Protein AF-A0A329L3N4-F1 (afdb_monomer)

Radius of gyration: 34.17 Å; Cα contacts (8 Å, |Δi|>4): 159; chains: 1; bounding box: 68×106×73 Å

Solvent-accessible surface area (backbone atoms only — not comparable to full-atom values): 20505 Å² total; per-residue (Å²): 127,77,74,63,58,59,57,55,52,51,53,56,54,55,57,63,73,68,65,72,73,83,72,71,78,81,78,80,84,84,84,81,81,92,74,85,83,72,96,76,56,69,70,65,49,55,57,51,53,52,50,52,37,50,51,50,20,70,74,70,73,46,59,53,73,55,57,48,50,47,42,72,73,69,45,50,73,70,55,44,51,53,51,49,68,74,47,72,59,79,64,44,57,64,54,49,53,53,50,52,51,63,70,54,70,47,89,80,39,47,69,56,53,52,51,42,46,74,74,65,50,56,70,66,60,53,48,53,37,44,56,52,34,50,52,51,50,51,47,30,46,51,63,39,54,61,58,77,74,64,72,77,73,79,79,77,88,70,92,66,94,73,64,73,59,59,65,48,54,54,48,56,54,51,51,50,41,36,56,46,41,74,69,58,47,56,50,59,49,29,53,50,16,72,76,36,15,82,79,53,74,30,53,68,49,24,44,32,49,46,45,41,25,55,76,69,73,45,67,64,68,44,46,80,76,38,51,68,62,40,51,52,51,51,53,51,54,48,67,75,40,85,81,70,76,80,64,35,66,67,55,49,50,51,51,51,51,50,51,53,54,50,53,56,48,52,54,52,54,59,55,59,73,71,72,79,77,96,77,72,94,74,87,75,79,85,80,86,86,89,82,91,80,94,77,81,88,73,84,91,76,82,77,79,86,73,72,85,76,74,84,75,62,65,70,61,54,52,50,52,51,54,59,72,68,38,79,87,72,79,118

Mean predicted aligned error: 20.1 Å

Sequence (331 aa):
MKKRHTRIIGIVLAVSLLAPSSVYFGALAARQPDGAENPGSAIASASSDQEILADISNMTGVPTQEITKLRAEGLNWNQVLVRLQADPYASMEEDRTSRIEALMGEKDGEAVINELIQAGFSREQILQAKLLAERVQVQLASIADSQTSWSPAPPAAVMNSGGAGELLEDKEETEAYSKLAEAFQTSGAIAFMIRLQDEFGGLEQALNEYLLALQLGLNPEDRAAEPGAYEEAKKKRLSENPLFRAITIQSLEEKALEQLQESNRQERENNVSTGQAGGTAGSVLSPAAQEDGPLPAAPASMAPDVRDVKPVNPAEQIMKEIENLNPNKQK

Secondary structure (DSSP, 8-state):
-THHHHHHHHHHHHHHHTSSTTSSSSSSSS--------TTSHHHHHHHHHHHHHHHHHHH---HHHHHHHHHTT--HHHHHHHHHH-TTTTHHHHHHHHHHHHH-SSSSHHHHHHHHHTT--HHHHHHHHHHHHHHHHHHHHHHHHHHH--PPP------TTTTTHHHHHHHHHHHHHHHHHH--HHHHHHHHHHHHHHHTSHHHHHHHHHHHHHTT--TTHHHH-HHHHHHHHHHHHHH-TT-----HHHHHHHHHHHHHHHHHHHHHHHHTTSS-------------------PPPP----------PPPPHHHHHHHHHHHT-TTS--

pLDDT: mean 74.71, std 20.24, range [35.84, 98.12]

Nearest PDB structures (foldseek):
  2jsw-assembly1_A  TM=2.764E-01  e=1.614E+00  Mus musculus

Structure (mmCIF, N/CA/C/O backbone):
data_AF-A0A329L3N4-F1
#
_entry.id   AF-A0A329L3N4-F1
#
loop_
_atom_site.group_PDB
_atom_site.id
_atom_site.type_symbol
_atom_site.label_atom_id
_atom_site.label_alt_id
_atom_site.label_comp_id
_atom_site.label_asym_id
_atom_site.label_entity_id
_atom_site.label_seq_id
_atom_site.pdbx_PDB_ins_code
_atom_site.Cartn_x
_atom_site.Cartn_y
_atom_site.Cartn_z
_atom_site.occupancy
_atom_site.B_iso_or_equiv
_atom_site.auth_seq_id
_atom_site.auth_comp_id
_atom_site.auth_asym_id
_atom_site.auth_atom_id
_atom_site.pdbx_PDB_model_num
ATOM 1 N N . MET A 1 1 ? 17.562 -57.891 -0.900 1.00 52.75 1 MET A N 1
ATOM 2 C CA . MET A 1 1 ? 18.764 -57.088 -1.241 1.00 52.75 1 MET A CA 1
ATOM 3 C C . MET A 1 1 ? 18.991 -56.827 -2.745 1.00 52.75 1 MET A C 1
ATOM 5 O O . MET A 1 1 ? 19.817 -55.989 -3.068 1.00 52.75 1 MET A O 1
ATOM 9 N N . LYS A 1 2 ? 18.231 -57.421 -3.686 1.00 52.16 2 LYS A N 1
ATOM 10 C CA . LYS A 1 2 ? 18.478 -57.279 -5.142 1.00 52.16 2 LYS A CA 1
ATOM 11 C C . LYS A 1 2 ? 18.086 -55.933 -5.796 1.00 52.16 2 LYS A C 1
ATOM 13 O O . LYS A 1 2 ? 18.524 -55.670 -6.904 1.00 52.16 2 LYS A O 1
ATOM 18 N N . LYS A 1 3 ? 17.304 -55.065 -5.135 1.00 53.34 3 LYS A N 1
ATOM 19 C CA . LYS A 1 3 ? 16.802 -53.801 -5.731 1.00 53.34 3 LYS A CA 1
ATOM 20 C C . LYS A 1 3 ? 17.790 -52.623 -5.701 1.00 53.34 3 LYS A C 1
ATOM 22 O O . LYS A 1 3 ? 17.590 -51.658 -6.427 1.00 53.34 3 LYS A O 1
ATOM 27 N N . ARG A 1 4 ? 18.839 -52.667 -4.865 1.00 61.72 4 ARG A N 1
ATOM 28 C CA . ARG A 1 4 ? 19.800 -51.549 -4.756 1.00 61.72 4 ARG A CA 1
ATOM 29 C C . ARG A 1 4 ? 20.879 -51.587 -5.842 1.00 61.72 4 ARG A C 1
ATOM 31 O O . ARG A 1 4 ? 21.300 -50.535 -6.302 1.00 61.72 4 ARG A O 1
ATOM 38 N N . HIS A 1 5 ? 21.251 -52.774 -6.319 1.00 63.91 5 HIS A N 1
ATOM 39 C CA . HIS A 1 5 ? 22.279 -52.914 -7.355 1.00 63.91 5 HIS A CA 1
ATOM 40 C C . HIS A 1 5 ? 21.777 -52.539 -8.754 1.00 63.91 5 HIS A C 1
ATOM 42 O O . HIS A 1 5 ? 22.538 -51.983 -9.537 1.00 63.91 5 HIS A O 1
ATOM 48 N N . THR A 1 6 ? 20.487 -52.728 -9.047 1.00 68.19 6 THR A N 1
ATOM 49 C CA . THR A 1 6 ? 19.896 -52.330 -10.335 1.00 68.19 6 THR A CA 1
ATOM 50 C C . THR A 1 6 ? 19.881 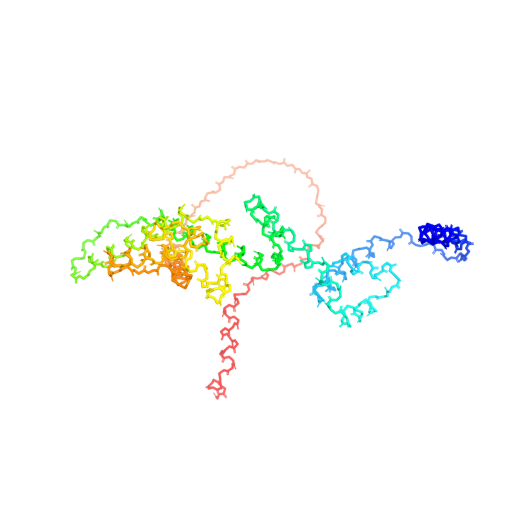-50.816 -10.549 1.00 68.19 6 THR A C 1
ATOM 52 O O . THR A 1 6 ? 20.066 -50.371 -11.677 1.00 68.19 6 THR A O 1
ATOM 55 N N . ARG A 1 7 ? 19.735 -50.009 -9.487 1.00 66.25 7 ARG A N 1
ATOM 56 C CA . ARG A 1 7 ? 19.808 -48.539 -9.601 1.00 66.25 7 ARG A CA 1
ATOM 57 C C . ARG A 1 7 ? 21.223 -48.033 -9.871 1.00 66.25 7 ARG A C 1
ATOM 59 O O . ARG A 1 7 ? 21.391 -47.133 -10.680 1.00 66.25 7 ARG A O 1
ATOM 66 N N . ILE A 1 8 ? 22.232 -48.628 -9.234 1.00 74.19 8 ILE A N 1
ATOM 67 C CA . ILE A 1 8 ? 23.629 -48.203 -9.412 1.00 74.19 8 ILE A CA 1
ATOM 68 C C . ILE A 1 8 ? 24.126 -48.576 -10.815 1.00 74.19 8 ILE A C 1
ATOM 70 O O . ILE A 1 8 ? 24.760 -47.758 -11.472 1.00 74.19 8 ILE A O 1
ATOM 74 N N . ILE A 1 9 ? 23.761 -49.762 -11.315 1.00 72.62 9 ILE A N 1
ATOM 75 C CA . ILE A 1 9 ? 24.114 -50.185 -12.679 1.00 72.62 9 ILE A CA 1
ATOM 76 C C . ILE A 1 9 ? 23.465 -49.264 -13.724 1.00 72.62 9 ILE A C 1
ATOM 78 O O . ILE A 1 9 ? 24.130 -48.892 -14.683 1.00 72.62 9 ILE A O 1
ATOM 82 N N . GLY A 1 10 ? 22.216 -48.829 -13.516 1.00 71.69 10 GLY A N 1
ATOM 83 C CA . GLY A 1 10 ? 21.539 -47.900 -14.431 1.00 71.69 10 GLY A CA 1
ATOM 84 C C . GLY A 1 10 ? 22.225 -46.534 -14.547 1.00 71.69 10 GLY A C 1
ATOM 85 O O . GLY A 1 10 ? 22.343 -46.005 -15.648 1.00 71.69 10 GLY A O 1
ATOM 86 N N . ILE A 1 11 ? 22.736 -45.991 -13.437 1.00 72.62 11 ILE A N 1
ATOM 87 C CA . ILE A 1 11 ? 23.426 -44.689 -13.431 1.00 72.62 11 ILE A CA 1
ATOM 88 C C . ILE A 1 11 ? 24.791 -44.789 -14.126 1.00 72.62 11 ILE A C 1
ATOM 90 O O . ILE A 1 11 ? 25.135 -43.921 -14.923 1.00 72.62 11 ILE A O 1
ATOM 94 N N . VAL A 1 12 ? 25.544 -45.871 -13.899 1.00 76.31 12 VAL A N 1
ATOM 95 C CA . VAL A 1 12 ? 26.843 -46.082 -14.567 1.00 76.31 12 VAL A CA 1
ATOM 96 C C . VAL A 1 12 ? 26.672 -46.253 -16.083 1.00 76.31 12 VAL A C 1
ATOM 98 O O . VAL A 1 12 ? 27.472 -45.724 -16.852 1.00 76.31 12 VAL A O 1
ATOM 101 N N . LEU A 1 13 ? 25.598 -46.918 -16.521 1.00 69.44 13 LEU A N 1
ATOM 102 C CA . LEU A 1 13 ? 25.296 -47.115 -17.943 1.00 69.44 13 LEU A CA 1
ATOM 103 C C . LEU A 1 13 ? 24.832 -45.817 -18.627 1.00 69.44 13 LEU A C 1
ATOM 105 O O . LEU A 1 13 ? 25.197 -45.564 -19.772 1.00 69.44 13 LEU A O 1
ATOM 109 N N . ALA A 1 14 ? 24.088 -44.961 -17.917 1.00 65.38 14 ALA A N 1
ATOM 110 C CA . ALA A 1 14 ? 23.688 -43.647 -18.422 1.00 65.38 14 ALA A CA 1
ATOM 111 C C . ALA A 1 14 ? 24.892 -42.701 -18.598 1.00 65.38 14 ALA A C 1
ATOM 113 O O . ALA A 1 14 ? 24.971 -41.987 -19.595 1.00 65.38 14 ALA A O 1
ATOM 114 N N . VAL A 1 15 ? 25.866 -42.742 -17.682 1.00 65.56 15 VAL A N 1
ATOM 115 C CA . VAL A 1 15 ? 27.080 -41.910 -17.766 1.00 65.56 15 VAL A CA 1
ATOM 116 C C . VAL A 1 15 ? 28.042 -42.405 -18.856 1.00 65.56 15 VAL A C 1
ATOM 118 O O . VAL A 1 15 ? 28.667 -41.583 -19.524 1.00 65.56 15 VAL A O 1
ATOM 121 N N . SER A 1 16 ? 28.129 -43.716 -19.125 1.00 62.41 16 SER A N 1
ATOM 122 C CA . SER A 1 16 ? 28.999 -44.221 -20.203 1.00 62.41 16 SER A CA 1
ATOM 123 C C . SER A 1 16 ? 28.459 -43.947 -21.613 1.00 62.41 16 SER A C 1
ATOM 125 O O . SER A 1 16 ? 29.241 -43.879 -22.558 1.00 62.41 16 SER A O 1
ATOM 127 N N . LEU A 1 17 ? 27.141 -43.783 -21.772 1.00 57.41 17 LEU A N 1
ATOM 128 C CA . LEU A 1 17 ? 26.509 -43.463 -23.063 1.00 57.41 17 LEU A CA 1
ATOM 129 C C . LEU A 1 17 ? 26.651 -41.986 -23.467 1.00 57.41 17 LEU A C 1
ATOM 131 O O . LEU A 1 17 ? 26.529 -41.673 -24.648 1.00 57.41 17 LEU A O 1
ATOM 135 N N . LEU A 1 18 ? 26.966 -41.095 -22.523 1.00 48.59 18 LEU A N 1
ATOM 136 C CA . LEU A 1 18 ? 27.195 -39.664 -22.771 1.00 48.59 18 LEU A CA 1
ATOM 137 C C . LEU A 1 18 ? 28.661 -39.314 -23.090 1.00 48.59 18 LEU A C 1
ATOM 139 O O . LEU A 1 18 ? 28.957 -38.170 -23.422 1.00 48.59 18 LEU A O 1
ATOM 143 N N . ALA A 1 19 ? 29.585 -40.275 -23.009 1.00 50.25 19 ALA A N 1
ATOM 144 C CA . ALA A 1 19 ? 31.023 -40.008 -23.066 1.00 50.25 19 ALA A CA 1
ATOM 145 C C . ALA A 1 19 ? 31.712 -39.966 -24.459 1.00 50.25 19 ALA A C 1
ATOM 147 O O . ALA A 1 19 ? 32.844 -39.488 -24.487 1.00 50.25 19 ALA A O 1
ATOM 148 N N . PRO A 1 20 ? 31.141 -40.397 -25.613 1.00 50.09 20 PRO A N 1
ATOM 149 C CA . PRO A 1 20 ? 31.881 -40.325 -26.882 1.00 50.09 20 PRO A CA 1
ATOM 150 C C . PRO A 1 20 ? 31.462 -39.215 -27.870 1.00 50.09 20 PRO A C 1
ATOM 152 O O . PRO A 1 20 ? 32.020 -39.162 -28.965 1.00 50.09 20 PRO A O 1
ATOM 155 N N . SER A 1 21 ? 30.538 -38.303 -27.546 1.00 48.72 21 SER A N 1
ATOM 156 C CA . SER A 1 21 ? 30.087 -37.266 -28.503 1.00 48.72 21 SER A CA 1
ATOM 157 C C . SER A 1 21 ? 30.971 -36.010 -28.584 1.00 48.72 21 SER A C 1
ATOM 159 O O . SER A 1 21 ? 30.818 -35.222 -29.514 1.00 48.72 21 SER A O 1
ATOM 161 N N . SER A 1 22 ? 31.945 -35.826 -27.690 1.00 50.72 22 SER A N 1
ATOM 162 C CA . SER A 1 22 ? 32.799 -34.625 -27.648 1.00 50.72 22 SER A CA 1
ATOM 163 C C . SER A 1 22 ? 34.061 -34.681 -28.525 1.00 50.72 22 SER A C 1
ATOM 165 O O . SER A 1 22 ? 34.797 -33.700 -28.584 1.00 50.72 22 SER A O 1
ATOM 167 N N . VAL A 1 23 ? 34.312 -35.776 -29.257 1.00 46.81 23 VAL A N 1
ATOM 168 C CA . VAL A 1 23 ? 35.525 -35.924 -30.100 1.00 46.81 23 VAL A CA 1
ATOM 169 C C . VAL A 1 23 ? 35.252 -35.742 -31.605 1.00 46.81 23 VAL A C 1
ATOM 171 O O . VAL A 1 23 ? 36.188 -35.584 -32.383 1.00 46.81 23 VAL A O 1
ATOM 174 N N . TYR A 1 24 ? 33.990 -35.660 -32.048 1.00 44.19 24 TYR A N 1
ATOM 175 C CA . TYR A 1 24 ? 33.662 -35.580 -33.485 1.00 44.19 24 TYR A CA 1
ATOM 176 C C . TYR A 1 24 ? 33.395 -34.173 -34.050 1.00 44.19 24 TYR A C 1
ATOM 178 O O . TYR A 1 24 ? 33.272 -34.035 -35.264 1.00 44.19 24 TYR A O 1
ATOM 186 N N . PHE A 1 25 ? 33.389 -33.117 -33.229 1.00 42.97 25 PHE A N 1
ATOM 187 C CA . PHE A 1 25 ? 33.216 -31.734 -33.718 1.00 42.97 25 PHE A CA 1
ATOM 188 C C . PHE A 1 25 ? 34.530 -30.987 -34.026 1.00 42.97 25 PHE A C 1
ATOM 190 O O . PHE A 1 25 ? 34.496 -29.870 -34.531 1.00 42.97 25 PHE A O 1
ATOM 197 N N . GLY A 1 26 ? 35.695 -31.600 -33.785 1.00 41.25 26 GLY A N 1
ATOM 198 C CA . GLY A 1 26 ? 37.005 -30.958 -33.972 1.00 41.25 26 GLY A CA 1
ATOM 199 C C . GLY A 1 26 ? 37.667 -31.136 -35.346 1.00 41.25 26 GLY A C 1
ATOM 200 O O . GLY A 1 26 ? 38.744 -30.590 -35.558 1.00 41.25 26 GLY A O 1
ATOM 201 N N . ALA A 1 27 ? 37.080 -31.896 -36.279 1.00 38.47 27 ALA A N 1
ATOM 202 C CA . ALA A 1 27 ? 37.775 -32.311 -37.510 1.00 38.47 27 ALA A CA 1
ATOM 203 C C . ALA A 1 27 ? 37.036 -31.999 -38.827 1.00 38.47 27 ALA A C 1
ATOM 205 O O . ALA A 1 27 ? 37.403 -32.536 -39.870 1.00 38.47 27 ALA A O 1
ATOM 206 N N . LEU A 1 28 ? 36.029 -31.116 -38.811 1.00 39.12 28 LEU A N 1
ATOM 207 C CA . LEU A 1 28 ? 35.310 -30.694 -40.024 1.00 39.12 28 LEU A CA 1
ATOM 208 C C . LEU A 1 28 ? 35.316 -29.171 -40.260 1.00 39.12 28 LEU A C 1
ATOM 210 O O . LEU A 1 28 ? 34.454 -28.651 -40.957 1.00 39.12 28 LEU A O 1
ATOM 214 N N . ALA A 1 29 ? 36.300 -28.457 -39.703 1.00 42.16 29 ALA A N 1
ATOM 215 C CA . ALA A 1 29 ? 36.526 -27.026 -39.952 1.00 42.16 29 ALA A CA 1
ATOM 216 C C . ALA A 1 29 ? 37.709 -26.747 -40.907 1.00 42.16 29 ALA A C 1
ATOM 218 O O . ALA A 1 29 ? 38.138 -25.608 -41.048 1.00 42.16 29 ALA A O 1
ATOM 219 N N . ALA A 1 30 ? 38.250 -27.770 -41.579 1.00 47.56 30 ALA A N 1
ATOM 220 C CA . ALA A 1 30 ? 39.422 -27.637 -42.448 1.00 47.56 30 ALA A CA 1
ATOM 221 C C . ALA A 1 30 ? 39.164 -28.193 -43.856 1.00 47.56 30 ALA A C 1
ATOM 223 O O . ALA A 1 30 ? 39.761 -29.193 -44.250 1.00 47.56 30 ALA A O 1
ATOM 224 N N . ARG A 1 31 ? 38.256 -27.556 -44.609 1.00 45.22 31 ARG A N 1
ATOM 225 C CA . ARG A 1 31 ? 38.307 -27.459 -46.084 1.00 45.22 31 ARG A CA 1
ATOM 226 C C . ARG A 1 31 ? 37.109 -26.672 -46.619 1.00 45.22 31 ARG A C 1
ATOM 228 O O . ARG A 1 31 ? 36.059 -27.240 -46.897 1.00 45.22 31 ARG A O 1
ATOM 235 N N . GLN A 1 32 ? 37.315 -25.385 -46.865 1.00 41.94 32 GLN A N 1
ATOM 236 C CA . GLN A 1 32 ? 36.693 -24.718 -48.006 1.00 41.94 32 GLN A CA 1
ATOM 237 C C . GLN A 1 32 ? 37.743 -23.847 -48.711 1.00 41.94 32 GLN A C 1
ATOM 239 O O . GLN A 1 32 ? 38.644 -23.344 -48.039 1.00 41.94 32 GLN A O 1
ATOM 244 N N . PRO A 1 33 ? 37.693 -23.766 -50.052 1.00 48.47 33 PRO A N 1
ATOM 245 C CA . PRO A 1 33 ? 38.749 -23.192 -50.871 1.00 48.47 33 PRO A CA 1
ATOM 246 C C . PRO A 1 33 ? 38.583 -21.677 -51.034 1.00 48.47 33 PRO A C 1
ATOM 248 O O . PRO A 1 33 ? 37.470 -21.182 -51.185 1.00 48.47 33 PRO A O 1
ATOM 251 N N . ASP A 1 34 ? 39.725 -20.994 -51.020 1.00 44.72 34 ASP A N 1
ATOM 252 C CA . A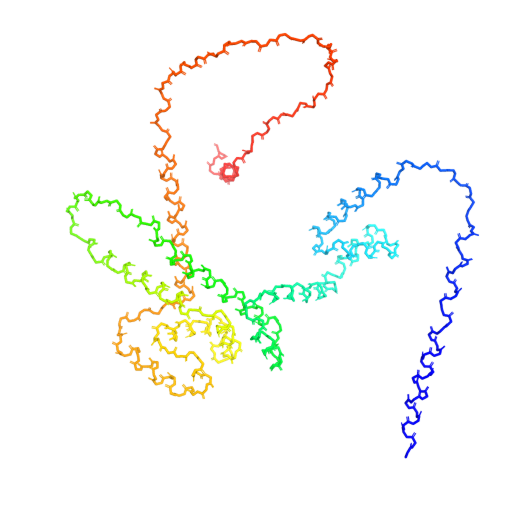SP A 1 34 ? 40.050 -19.691 -51.607 1.00 44.72 34 ASP A CA 1
ATOM 253 C C . ASP A 1 34 ? 38.882 -18.871 -52.185 1.00 44.72 34 ASP A C 1
ATOM 255 O O . ASP A 1 34 ? 38.518 -18.976 -53.357 1.00 44.72 34 ASP A O 1
ATOM 259 N N . GLY A 1 35 ? 38.369 -17.964 -51.355 1.00 38.78 35 GLY A N 1
ATOM 260 C CA . GLY A 1 35 ? 37.650 -16.764 -51.767 1.00 38.78 35 GLY A CA 1
ATOM 261 C C . GLY A 1 35 ? 38.258 -15.581 -51.023 1.00 38.78 35 GLY A C 1
ATOM 262 O O . GLY A 1 35 ? 38.076 -15.457 -49.818 1.00 38.78 35 GLY A O 1
ATOM 263 N N . ALA A 1 36 ? 39.048 -14.784 -51.739 1.00 38.53 36 ALA A N 1
ATOM 264 C CA . ALA A 1 36 ? 39.881 -13.713 -51.209 1.00 38.53 36 ALA A CA 1
ATOM 265 C C . ALA A 1 36 ? 39.127 -12.708 -50.319 1.00 38.53 36 ALA A C 1
ATOM 267 O O . ALA A 1 36 ? 37.984 -12.330 -50.568 1.00 38.53 36 ALA A O 1
ATOM 268 N N . GLU A 1 37 ? 39.848 -12.288 -49.286 1.00 40.62 37 GLU A N 1
ATOM 269 C CA . GLU A 1 37 ? 39.462 -11.403 -48.199 1.00 40.62 37 GLU A CA 1
ATOM 270 C C . GLU A 1 37 ? 38.978 -10.023 -48.661 1.00 40.62 37 GLU A C 1
ATOM 272 O O . GLU A 1 37 ? 39.521 -9.418 -49.586 1.00 40.62 37 GLU A O 1
ATOM 277 N N . ASN A 1 38 ? 38.044 -9.460 -47.893 1.00 40.47 38 ASN A N 1
ATOM 278 C CA . ASN A 1 38 ? 38.018 -8.021 -47.668 1.00 40.47 38 ASN A CA 1
ATOM 279 C C . ASN A 1 38 ? 37.857 -7.779 -46.150 1.00 40.47 38 ASN A C 1
ATOM 281 O O . ASN A 1 38 ? 36.739 -7.856 -45.632 1.00 40.47 38 ASN A O 1
ATOM 285 N N . PRO A 1 39 ? 38.943 -7.522 -45.392 1.00 42.75 39 PRO A N 1
ATOM 286 C CA . PRO A 1 39 ? 38.920 -7.434 -43.928 1.00 42.75 39 PRO A CA 1
ATOM 287 C C . PRO A 1 39 ? 38.412 -6.071 -43.406 1.00 42.75 39 PRO A C 1
ATOM 289 O O . PRO A 1 39 ? 38.793 -5.626 -42.329 1.00 42.75 39 PRO A O 1
ATOM 292 N N . GLY A 1 40 ? 37.535 -5.399 -44.163 1.00 37.03 40 GLY A N 1
ATOM 293 C CA . GLY A 1 40 ? 36.927 -4.109 -43.806 1.00 37.03 40 GLY A CA 1
ATOM 294 C C . GLY A 1 40 ? 35.462 -4.184 -43.354 1.00 37.03 40 GLY A C 1
ATOM 295 O O . GLY A 1 40 ? 34.909 -3.172 -42.941 1.00 37.03 40 GLY A O 1
ATOM 296 N N . SER A 1 41 ? 34.815 -5.357 -43.419 1.00 41.38 41 SER A N 1
ATOM 297 C CA . SER A 1 41 ? 33.353 -5.485 -43.249 1.00 41.38 41 SER A CA 1
ATOM 298 C C . SER A 1 41 ? 32.891 -6.107 -41.920 1.00 41.38 41 SER A C 1
ATOM 300 O O . SER A 1 41 ? 31.695 -6.316 -41.722 1.00 41.38 41 SER A O 1
ATOM 302 N N . ALA A 1 42 ? 33.797 -6.412 -40.988 1.00 43.69 42 ALA A N 1
ATOM 303 C CA . ALA A 1 42 ? 33.410 -6.990 -39.694 1.00 43.69 42 ALA A CA 1
ATOM 304 C C . ALA A 1 42 ? 32.871 -5.939 -38.704 1.00 43.69 42 ALA A C 1
ATOM 306 O O . ALA A 1 42 ? 32.036 -6.254 -37.863 1.00 43.69 42 ALA A O 1
ATOM 307 N N . ILE A 1 43 ? 33.296 -4.677 -38.829 1.00 43.47 43 ILE A N 1
ATOM 308 C CA . ILE A 1 43 ? 32.932 -3.610 -37.881 1.00 43.47 43 ILE A CA 1
ATOM 309 C C . ILE A 1 43 ? 31.586 -2.956 -38.255 1.00 43.47 43 ILE A C 1
ATOM 311 O O . ILE A 1 43 ? 30.827 -2.583 -37.370 1.00 43.47 43 ILE A O 1
ATOM 315 N N . ALA A 1 44 ? 31.236 -2.901 -39.547 1.00 43.09 44 ALA A N 1
ATOM 316 C CA . ALA A 1 44 ? 29.954 -2.353 -40.017 1.00 43.09 44 ALA A CA 1
ATOM 317 C C . ALA A 1 44 ? 28.763 -3.323 -39.853 1.00 43.09 44 ALA A C 1
ATOM 319 O O . ALA A 1 44 ? 27.617 -2.894 -39.763 1.00 43.09 44 ALA A O 1
ATOM 320 N N . SER A 1 45 ? 29.027 -4.633 -39.796 1.00 52.91 45 SER A N 1
ATOM 321 C CA . SER A 1 45 ? 27.978 -5.652 -39.627 1.00 52.91 45 SER A CA 1
ATOM 322 C C . SER A 1 45 ? 27.550 -5.793 -38.161 1.00 52.91 45 SER A C 1
ATOM 324 O O . SER A 1 45 ? 26.381 -6.026 -37.882 1.00 52.91 45 SER A O 1
ATOM 326 N N . ALA A 1 46 ? 28.476 -5.585 -37.217 1.00 57.41 46 ALA A N 1
ATOM 327 C CA . ALA A 1 46 ? 28.194 -5.677 -35.784 1.00 57.41 46 ALA A CA 1
ATOM 328 C C . ALA A 1 46 ? 27.245 -4.571 -35.290 1.00 57.41 46 ALA A C 1
ATOM 330 O O . ALA A 1 46 ? 26.383 -4.841 -34.457 1.00 57.41 46 ALA A O 1
ATOM 331 N N . SER A 1 47 ? 27.358 -3.346 -35.826 1.00 60.75 47 SER A N 1
ATOM 332 C CA . SER A 1 47 ? 26.425 -2.260 -35.493 1.00 60.75 47 SER A CA 1
ATOM 333 C C . SER A 1 47 ? 25.027 -2.517 -36.057 1.00 60.75 47 SER A C 1
ATOM 335 O O . SER A 1 47 ? 24.042 -2.266 -35.373 1.00 60.75 47 SER A O 1
ATOM 337 N N . SER A 1 48 ? 24.944 -3.067 -37.274 1.00 76.75 48 SER A N 1
ATOM 338 C CA . SER A 1 48 ? 23.669 -3.401 -37.916 1.00 76.75 48 SER A CA 1
ATOM 339 C C . SER A 1 48 ? 22.955 -4.550 -37.207 1.00 76.75 48 SER A C 1
ATOM 341 O O . SER A 1 48 ? 21.749 -4.471 -36.995 1.00 76.75 48 SER A O 1
ATOM 343 N N . ASP A 1 49 ? 23.680 -5.588 -36.784 1.00 82.12 49 ASP A N 1
ATOM 344 C CA . ASP A 1 49 ? 23.081 -6.698 -36.038 1.00 82.12 49 ASP A CA 1
ATOM 345 C C . ASP A 1 49 ? 22.565 -6.240 -34.665 1.00 82.12 49 ASP A C 1
ATOM 347 O O . ASP A 1 49 ? 21.524 -6.710 -34.215 1.00 82.12 49 ASP A O 1
ATOM 351 N N . GLN A 1 50 ? 23.239 -5.291 -34.011 1.00 86.19 50 GLN A N 1
ATOM 352 C CA . GLN A 1 50 ? 22.793 -4.745 -32.729 1.00 86.19 50 GLN A CA 1
ATOM 353 C C . GLN A 1 50 ? 21.521 -3.890 -32.858 1.00 86.19 50 GLN A C 1
ATOM 355 O O . GLN A 1 50 ? 20.650 -3.961 -31.991 1.00 86.19 50 GLN A O 1
ATOM 360 N N . GLU A 1 51 ? 21.390 -3.134 -33.948 1.00 87.94 51 GLU A N 1
ATOM 361 C CA . GLU A 1 51 ? 20.177 -2.378 -34.281 1.00 87.94 51 GLU A CA 1
ATOM 362 C C . GLU A 1 51 ? 19.007 -3.322 -34.602 1.00 87.94 51 GLU A C 1
ATOM 364 O O . GLU A 1 51 ? 17.936 -3.197 -34.015 1.00 87.94 51 GLU A O 1
ATOM 369 N N . ILE A 1 52 ? 19.244 -4.364 -35.409 1.00 86.69 52 ILE A N 1
ATOM 370 C CA . ILE A 1 52 ? 18.237 -5.392 -35.723 1.00 86.69 52 ILE A CA 1
ATOM 371 C C . ILE A 1 52 ? 17.795 -6.142 -34.456 1.00 86.69 52 ILE A C 1
ATOM 373 O O . ILE A 1 52 ? 16.612 -6.431 -34.287 1.00 86.69 52 ILE A O 1
ATOM 377 N N . LEU A 1 53 ? 18.715 -6.440 -33.534 1.00 90.31 53 LEU A N 1
ATOM 378 C CA . LEU A 1 53 ? 18.383 -7.049 -32.242 1.00 90.31 53 LEU A CA 1
ATOM 379 C C . LEU A 1 53 ? 17.488 -6.144 -31.393 1.00 90.31 53 LEU A C 1
ATOM 381 O O . LEU A 1 53 ? 16.542 -6.641 -30.782 1.00 90.31 53 LEU A O 1
ATOM 385 N N . ALA A 1 54 ? 17.785 -4.843 -31.345 1.00 85.94 54 ALA A N 1
ATOM 386 C CA . ALA A 1 54 ? 16.987 -3.871 -30.605 1.00 85.94 54 ALA A CA 1
ATOM 387 C C . ALA A 1 54 ? 15.586 -3.721 -31.214 1.00 85.94 54 ALA A C 1
ATOM 389 O O . ALA A 1 54 ? 14.599 -3.752 -30.480 1.00 85.94 54 ALA A O 1
ATOM 390 N N . ASP A 1 55 ? 15.486 -3.657 -32.541 1.00 86.56 55 ASP A N 1
ATOM 391 C CA . ASP A 1 55 ? 14.209 -3.561 -33.251 1.00 86.56 55 ASP A CA 1
ATOM 392 C C . ASP A 1 55 ? 13.352 -4.811 -33.061 1.00 86.56 55 ASP A C 1
ATOM 394 O O . ASP A 1 55 ? 12.173 -4.707 -32.722 1.00 86.56 55 ASP A O 1
ATOM 398 N N . ILE A 1 56 ? 13.939 -6.004 -33.203 1.00 84.31 56 ILE A N 1
ATOM 399 C CA . ILE A 1 56 ? 13.221 -7.259 -32.952 1.00 84.31 56 ILE A CA 1
ATOM 400 C C . ILE A 1 56 ? 12.788 -7.330 -31.483 1.00 84.31 56 ILE A C 1
ATOM 402 O O . ILE A 1 56 ? 11.646 -7.689 -31.218 1.00 84.31 56 ILE A O 1
ATOM 406 N N . SER A 1 57 ? 13.645 -6.935 -30.536 1.00 84.38 57 SER A N 1
ATOM 407 C CA . SER A 1 57 ? 13.313 -6.918 -29.105 1.00 84.38 57 SER A CA 1
ATOM 408 C C . SER A 1 57 ? 12.149 -5.975 -28.796 1.00 84.38 57 SER A C 1
ATOM 410 O O . SER A 1 57 ? 11.208 -6.373 -28.109 1.00 84.38 57 SER A O 1
ATOM 412 N N . ASN A 1 58 ? 12.144 -4.776 -29.382 1.00 83.25 58 ASN A N 1
ATOM 413 C CA . ASN A 1 58 ? 11.035 -3.829 -29.271 1.00 83.25 58 ASN A CA 1
ATOM 414 C C . ASN A 1 58 ? 9.746 -4.363 -29.919 1.00 83.25 58 ASN A C 1
ATOM 416 O O . ASN A 1 58 ? 8.661 -4.165 -29.377 1.00 83.25 58 ASN A O 1
ATOM 420 N N . MET A 1 59 ? 9.846 -5.047 -31.065 1.00 80.25 59 MET A N 1
ATOM 421 C CA . MET A 1 59 ? 8.688 -5.580 -31.792 1.00 80.25 59 MET A CA 1
ATOM 422 C C . MET A 1 59 ? 8.071 -6.822 -31.143 1.00 80.25 59 MET A C 1
ATOM 424 O O . MET A 1 59 ? 6.852 -6.983 -31.189 1.00 80.25 59 MET A O 1
ATOM 428 N N . THR A 1 60 ? 8.885 -7.725 -30.593 1.00 79.25 60 THR A N 1
ATOM 429 C CA . THR A 1 60 ? 8.412 -9.010 -30.051 1.00 79.25 60 THR A CA 1
ATOM 430 C C . THR A 1 60 ? 8.345 -9.031 -28.526 1.00 79.25 60 THR A C 1
ATOM 432 O O . THR A 1 60 ? 7.790 -9.972 -27.968 1.00 79.25 60 THR A O 1
ATOM 435 N N . GLY A 1 61 ? 8.909 -8.030 -27.843 1.00 76.38 61 GLY A N 1
ATOM 436 C CA . GLY A 1 61 ? 8.996 -7.968 -26.379 1.00 76.38 61 GLY A CA 1
ATOM 437 C C . GLY A 1 61 ? 9.983 -8.968 -25.763 1.00 76.38 61 GLY A C 1
ATOM 438 O O . GLY A 1 61 ? 9.962 -9.174 -24.553 1.00 76.38 61 GLY A O 1
ATOM 439 N N . VAL A 1 62 ? 10.829 -9.605 -26.581 1.00 82.31 62 VAL A N 1
ATOM 440 C CA . VAL A 1 62 ? 11.778 -10.652 -26.158 1.00 82.31 62 VAL A CA 1
ATOM 441 C C . VAL A 1 62 ? 13.167 -10.037 -25.953 1.00 82.31 62 VAL A C 1
ATOM 443 O O . VAL A 1 62 ? 13.589 -9.233 -26.787 1.00 82.31 62 VAL A O 1
ATOM 446 N N . PRO A 1 63 ? 13.910 -10.373 -24.882 1.00 85.25 63 PRO A N 1
ATOM 447 C CA . PRO A 1 63 ? 15.220 -9.782 -24.618 1.00 85.25 63 PRO A CA 1
ATOM 448 C C . PRO A 1 63 ? 16.250 -10.113 -25.712 1.00 85.25 63 PRO A C 1
ATOM 450 O O . PRO A 1 63 ? 16.317 -11.225 -26.236 1.00 85.25 63 PRO A O 1
ATOM 453 N N . THR A 1 64 ? 17.133 -9.157 -26.016 1.00 88.06 64 THR A N 1
ATOM 454 C CA . THR A 1 64 ? 18.179 -9.272 -27.058 1.00 88.06 64 THR A CA 1
ATOM 455 C C . THR A 1 64 ? 19.108 -10.480 -26.880 1.00 88.06 64 THR A C 1
ATOM 457 O O . THR A 1 64 ? 19.617 -11.037 -27.855 1.00 88.06 64 THR A O 1
ATOM 460 N N . GLN A 1 65 ? 19.300 -10.933 -25.641 1.00 86.19 65 GLN A N 1
ATOM 461 C CA . GLN A 1 65 ? 20.107 -12.105 -25.277 1.00 86.19 65 GLN A CA 1
ATOM 462 C C . GLN A 1 65 ? 19.511 -13.422 -25.788 1.00 86.19 65 GLN A C 1
ATOM 464 O O . GLN A 1 65 ? 20.228 -14.382 -26.056 1.00 86.19 65 GLN A O 1
ATOM 469 N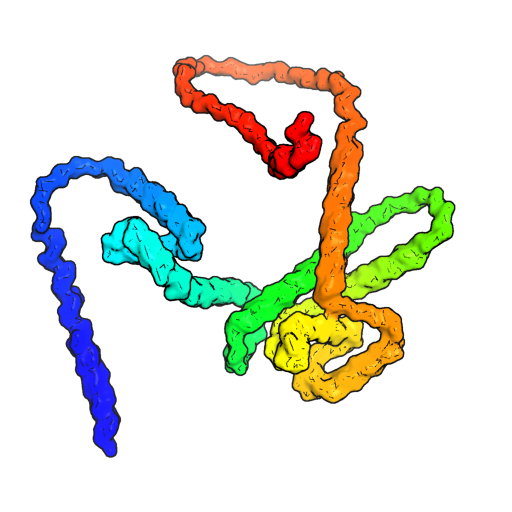 N . GLU A 1 66 ? 18.197 -13.487 -25.939 1.00 81.88 66 GLU A N 1
ATOM 470 C CA . GLU A 1 66 ? 17.521 -14.675 -26.439 1.00 81.88 66 GLU A CA 1
ATOM 471 C C . GLU A 1 66 ? 17.431 -14.669 -27.963 1.00 81.88 66 GLU A C 1
ATOM 473 O O . GLU A 1 66 ? 17.678 -15.682 -28.617 1.00 81.88 66 GLU A O 1
ATOM 478 N N . ILE A 1 67 ? 17.224 -13.487 -28.542 1.00 87.50 67 ILE A N 1
ATOM 479 C CA . ILE A 1 67 ? 17.293 -13.277 -29.989 1.00 87.50 67 ILE A CA 1
ATOM 480 C C . ILE A 1 67 ? 18.702 -13.634 -30.508 1.00 87.50 67 ILE A C 1
ATOM 482 O O . ILE A 1 67 ? 18.846 -14.280 -31.549 1.00 87.50 67 ILE A O 1
ATOM 486 N N . THR A 1 68 ? 19.754 -13.300 -29.750 1.00 90.06 68 THR A N 1
ATOM 487 C CA . THR A 1 68 ? 21.138 -13.704 -30.060 1.00 90.06 68 THR A CA 1
ATOM 488 C C . THR A 1 68 ? 21.377 -15.207 -29.917 1.00 90.06 68 THR A C 1
ATOM 490 O O . THR A 1 68 ? 22.090 -15.764 -30.752 1.00 90.06 68 THR A O 1
ATOM 493 N N . LYS A 1 69 ? 20.762 -15.895 -28.942 1.00 89.06 69 LYS A N 1
ATOM 494 C CA . LYS A 1 69 ? 20.807 -17.371 -28.854 1.00 89.06 69 LYS A CA 1
ATOM 495 C C . LYS A 1 69 ? 20.179 -18.021 -30.089 1.00 89.06 69 LYS A C 1
ATOM 497 O O . LYS A 1 69 ? 20.816 -18.867 -30.710 1.00 89.06 69 LYS A O 1
ATOM 502 N N . LEU A 1 70 ? 19.000 -17.560 -30.514 1.00 88.06 70 LEU A N 1
ATOM 503 C CA . LEU A 1 70 ? 18.340 -18.047 -31.735 1.00 88.06 70 LEU A CA 1
ATOM 504 C C . LEU A 1 70 ? 19.175 -17.766 -32.993 1.00 88.06 70 LEU A C 1
ATOM 506 O O . LEU A 1 70 ? 19.221 -18.578 -33.918 1.00 88.06 70 LEU A O 1
ATOM 510 N N . ARG A 1 71 ? 19.889 -16.637 -33.028 1.00 88.50 71 ARG A N 1
ATOM 511 C CA . ARG A 1 71 ? 20.822 -16.322 -34.115 1.00 88.50 71 ARG A CA 1
ATOM 512 C C . ARG A 1 71 ? 22.053 -17.235 -34.105 1.00 88.50 71 ARG A C 1
ATOM 514 O O . ARG A 1 71 ? 22.509 -17.645 -35.172 1.00 88.50 71 ARG A O 1
ATOM 521 N N . ALA A 1 72 ? 22.555 -17.587 -32.921 1.00 89.81 72 ALA A N 1
ATOM 522 C CA . ALA A 1 72 ? 23.671 -18.514 -32.736 1.00 89.81 72 ALA A CA 1
ATOM 523 C C . ALA A 1 72 ? 23.326 -19.961 -33.142 1.00 89.81 72 ALA A C 1
ATOM 525 O O . ALA A 1 72 ? 24.223 -20.715 -33.514 1.00 89.81 72 ALA A O 1
ATOM 526 N N . GLU A 1 73 ? 22.041 -20.330 -33.168 1.00 88.88 73 GLU A N 1
ATOM 527 C CA . GLU A 1 73 ? 21.550 -21.597 -33.742 1.00 88.88 73 GLU A CA 1
ATOM 528 C C . GLU A 1 73 ? 21.601 -21.630 -35.285 1.00 88.88 73 GLU A C 1
ATOM 530 O O . GLU A 1 73 ? 21.257 -22.638 -35.905 1.00 88.88 73 GLU A O 1
ATOM 535 N N . GLY A 1 74 ? 22.046 -20.545 -35.930 1.00 88.94 74 GLY A N 1
ATOM 536 C CA . GLY A 1 74 ? 22.186 -20.441 -37.385 1.00 88.94 74 GLY A CA 1
ATOM 537 C C . GLY A 1 74 ? 20.913 -19.999 -38.113 1.00 88.94 74 GLY A C 1
ATOM 538 O O . GLY A 1 74 ? 20.896 -19.967 -39.345 1.00 88.94 74 GLY A O 1
ATOM 539 N N . LEU A 1 75 ? 19.858 -19.630 -37.381 1.00 89.12 75 LEU A N 1
ATOM 540 C CA . LEU A 1 75 ? 18.610 -19.120 -37.953 1.00 89.12 75 LEU A CA 1
ATOM 541 C C . LEU A 1 75 ? 18.817 -17.731 -38.560 1.00 89.12 75 LEU A C 1
ATOM 543 O O . LEU A 1 75 ? 19.509 -16.890 -37.986 1.00 89.12 75 LEU A O 1
ATOM 547 N N . ASN A 1 76 ? 18.206 -17.458 -39.713 1.00 91.44 76 ASN A N 1
ATOM 548 C CA . ASN A 1 76 ? 18.176 -16.106 -40.282 1.00 91.44 76 ASN A CA 1
ATOM 549 C C . ASN A 1 76 ? 17.161 -15.203 -39.554 1.00 91.44 76 ASN A C 1
ATOM 551 O O . ASN A 1 76 ? 16.250 -15.701 -38.901 1.00 91.44 76 ASN A O 1
ATOM 555 N N . TRP A 1 77 ? 17.290 -13.877 -39.674 1.00 86.56 77 TRP A N 1
ATOM 556 C CA . TRP A 1 77 ? 16.433 -12.917 -38.956 1.00 86.56 77 TRP A CA 1
ATOM 557 C C . TRP A 1 77 ? 14.928 -13.134 -39.183 1.00 86.56 77 TRP A C 1
ATOM 559 O O . TRP A 1 77 ? 14.141 -13.025 -38.247 1.00 86.56 77 TRP A O 1
ATOM 569 N N . ASN A 1 78 ? 14.527 -13.546 -40.389 1.00 86.94 78 ASN A N 1
ATOM 570 C CA . ASN A 1 78 ? 13.129 -13.866 -40.688 1.00 86.94 78 ASN A CA 1
ATOM 571 C C . ASN A 1 78 ? 12.657 -15.133 -39.958 1.00 86.94 78 ASN A C 1
ATOM 573 O O . ASN A 1 78 ? 11.531 -15.187 -39.478 1.00 86.94 78 ASN A O 1
ATOM 577 N N . GLN A 1 79 ? 13.509 -16.153 -39.848 1.00 87.44 79 GLN A N 1
ATOM 578 C CA . GLN A 1 79 ? 13.215 -17.373 -39.092 1.00 87.44 79 GLN A CA 1
ATOM 579 C C . GLN A 1 79 ? 13.168 -17.109 -37.588 1.00 87.44 79 GLN A C 1
ATOM 581 O O . GLN A 1 79 ? 12.312 -17.670 -36.909 1.00 87.44 79 GLN A O 1
ATOM 586 N N . VAL A 1 80 ? 14.052 -16.240 -37.088 1.00 85.44 80 VAL A N 1
ATOM 587 C CA . VAL A 1 80 ? 14.025 -15.767 -35.700 1.00 85.44 80 VAL A CA 1
ATOM 588 C C . VAL A 1 80 ? 12.686 -15.079 -35.422 1.00 85.44 80 VAL A C 1
ATOM 590 O O . VAL A 1 80 ? 11.982 -15.497 -34.512 1.00 85.44 80 VAL A O 1
ATOM 593 N N . LEU A 1 81 ? 12.263 -14.129 -36.263 1.00 84.50 81 LEU A N 1
ATOM 594 C CA . LEU A 1 81 ? 10.963 -13.459 -36.134 1.00 84.50 81 LEU A CA 1
ATOM 595 C C . LEU A 1 81 ? 9.778 -14.431 -36.158 1.00 84.50 81 LEU A C 1
ATOM 597 O O . LEU A 1 81 ? 8.925 -14.368 -35.279 1.00 84.50 81 LEU A O 1
ATOM 601 N N . VAL A 1 82 ? 9.736 -15.359 -37.119 1.00 85.06 82 VAL A N 1
ATOM 602 C CA . VAL A 1 82 ? 8.650 -16.351 -37.215 1.00 85.06 82 VAL A CA 1
ATOM 603 C C . VAL A 1 82 ? 8.609 -17.252 -35.980 1.00 85.06 82 VAL A C 1
ATOM 605 O O . VAL A 1 82 ? 7.528 -17.600 -35.514 1.00 85.06 82 VAL A O 1
ATOM 608 N N . ARG A 1 83 ? 9.767 -17.620 -35.423 1.00 82.56 83 ARG A N 1
ATOM 609 C CA . ARG A 1 83 ? 9.841 -18.470 -34.230 1.00 82.56 83 ARG A CA 1
ATOM 610 C C . ARG A 1 83 ? 9.426 -17.725 -32.962 1.00 82.56 83 ARG A C 1
ATOM 612 O O . ARG A 1 83 ? 8.678 -18.287 -32.172 1.00 82.56 83 ARG A O 1
ATOM 619 N N . LEU A 1 84 ? 9.832 -16.463 -32.824 1.00 83.12 84 LEU A N 1
ATOM 620 C CA . LEU A 1 84 ? 9.407 -15.581 -31.732 1.00 83.12 84 LEU A CA 1
ATOM 621 C C . LEU A 1 84 ? 7.904 -15.263 -31.794 1.00 83.12 84 LEU A C 1
ATOM 623 O O . LEU A 1 84 ? 7.254 -15.151 -30.762 1.00 83.12 84 LEU A O 1
ATOM 627 N N . GLN A 1 85 ? 7.332 -15.156 -32.997 1.00 78.94 85 GLN A N 1
ATOM 628 C CA . GLN A 1 85 ? 5.892 -14.954 -33.194 1.00 78.94 85 GLN A CA 1
ATOM 629 C C . GLN A 1 85 ? 5.065 -16.226 -32.977 1.00 78.94 85 GLN A C 1
ATOM 631 O O . GLN A 1 85 ? 3.908 -16.138 -32.572 1.00 78.94 85 GLN A O 1
ATOM 636 N N . ALA A 1 86 ? 5.626 -17.399 -33.283 1.00 76.06 86 ALA A N 1
ATOM 637 C CA . ALA A 1 86 ? 4.933 -18.678 -33.149 1.00 76.06 86 ALA A CA 1
ATOM 638 C C . ALA A 1 86 ? 4.850 -19.167 -31.697 1.00 76.06 86 ALA A C 1
ATOM 640 O O . ALA A 1 86 ? 3.938 -19.927 -31.377 1.00 76.06 86 ALA A O 1
ATOM 641 N N . ASP A 1 87 ? 5.779 -18.741 -30.838 1.00 65.75 87 ASP A N 1
ATOM 642 C CA . ASP A 1 87 ? 5.810 -19.137 -29.431 1.00 65.75 87 ASP A CA 1
ATOM 643 C C . ASP A 1 87 ? 6.159 -17.947 -28.512 1.00 65.75 87 ASP A C 1
ATOM 645 O O . ASP A 1 87 ? 7.238 -17.900 -27.919 1.00 65.75 87 ASP A O 1
ATOM 649 N N . PRO A 1 88 ? 5.263 -16.946 -28.399 1.00 57.84 88 PRO A N 1
ATOM 650 C CA . PRO A 1 88 ? 5.527 -15.721 -27.643 1.00 57.84 88 PRO A CA 1
ATOM 651 C C . PRO A 1 88 ? 5.617 -15.937 -26.123 1.00 57.84 88 PRO A C 1
ATOM 653 O O . PRO A 1 88 ? 5.923 -14.994 -25.403 1.00 57.84 88 PRO A O 1
ATOM 656 N N . TYR A 1 89 ? 5.347 -17.149 -25.621 1.00 55.81 89 TYR A N 1
ATOM 657 C CA . TYR A 1 89 ? 5.225 -17.431 -24.187 1.00 55.81 89 TYR A CA 1
ATOM 658 C C . TYR A 1 89 ? 6.289 -18.387 -23.627 1.00 55.81 89 TYR A C 1
ATOM 660 O O . TYR A 1 89 ? 6.511 -18.377 -22.418 1.00 55.81 89 TYR A O 1
ATOM 668 N N . ALA A 1 90 ? 6.978 -19.180 -24.457 1.00 55.34 90 ALA A N 1
ATOM 669 C CA . ALA A 1 90 ? 7.978 -20.144 -23.978 1.00 55.34 90 ALA A CA 1
ATOM 670 C C . ALA A 1 90 ? 9.239 -19.480 -23.387 1.00 55.34 90 ALA A C 1
ATOM 672 O O . ALA A 1 90 ? 9.864 -20.033 -22.485 1.00 55.34 90 ALA A O 1
ATOM 673 N N . SER A 1 91 ? 9.578 -18.284 -23.866 1.00 54.34 91 SER A N 1
ATOM 674 C CA . SER A 1 91 ? 10.689 -17.450 -23.395 1.00 54.34 91 SER A CA 1
ATOM 675 C C . SER A 1 91 ? 10.338 -16.544 -22.212 1.00 54.34 91 SER A C 1
ATOM 677 O O . SER A 1 91 ? 11.198 -16.151 -21.423 1.00 54.34 91 SER A O 1
ATOM 679 N N . MET A 1 92 ? 9.054 -16.205 -22.067 1.00 56.97 92 MET A N 1
ATOM 680 C CA . MET A 1 92 ? 8.594 -15.248 -21.062 1.00 56.97 92 MET A CA 1
ATOM 681 C C . MET A 1 92 ? 8.594 -15.819 -19.644 1.00 56.97 92 MET A C 1
ATOM 683 O O . MET A 1 92 ? 8.738 -15.048 -18.708 1.00 56.97 92 MET A O 1
ATOM 687 N N . GLU A 1 93 ? 8.448 -17.130 -19.442 1.00 57.88 93 GLU A N 1
ATOM 688 C CA . GLU A 1 93 ? 8.413 -17.737 -18.096 1.00 57.88 93 GLU A CA 1
ATOM 689 C C . GLU A 1 93 ? 9.756 -17.608 -17.348 1.00 57.88 93 GLU A C 1
ATOM 691 O O . GLU A 1 93 ? 9.789 -17.258 -16.161 1.00 57.88 93 GLU A O 1
ATOM 696 N N . GLU A 1 94 ? 10.872 -17.844 -18.044 1.00 60.88 94 GLU A N 1
ATOM 697 C CA . GLU A 1 94 ? 12.219 -17.781 -17.459 1.00 60.88 94 GLU A CA 1
ATOM 698 C C . GLU A 1 94 ? 12.637 -16.319 -17.193 1.00 60.88 94 GLU A C 1
ATOM 700 O O . GLU A 1 94 ? 13.170 -15.997 -16.123 1.00 60.88 94 GLU A O 1
ATOM 705 N N . ASP A 1 95 ? 12.285 -15.402 -18.103 1.00 66.62 95 ASP A N 1
ATOM 706 C CA . ASP A 1 95 ? 12.491 -13.958 -17.929 1.00 66.62 95 ASP A CA 1
ATOM 707 C C . ASP A 1 95 ? 11.563 -13.360 -16.852 1.00 66.62 95 ASP A C 1
ATOM 709 O O . ASP A 1 95 ? 11.986 -12.545 -16.030 1.00 66.62 95 ASP A O 1
ATOM 713 N N . ARG A 1 96 ? 10.308 -13.820 -16.767 1.00 67.81 96 ARG A N 1
ATOM 714 C CA . ARG A 1 96 ? 9.346 -13.404 -15.733 1.00 67.81 96 ARG A CA 1
ATOM 715 C C . ARG A 1 96 ? 9.826 -13.804 -14.346 1.00 67.81 96 ARG A C 1
ATOM 717 O O . ARG A 1 96 ? 9.802 -12.973 -13.443 1.00 67.81 96 ARG A O 1
ATOM 724 N N . THR A 1 97 ? 10.298 -15.036 -14.174 1.00 71.31 97 THR A N 1
ATOM 725 C CA . THR A 1 97 ? 10.812 -15.511 -12.880 1.00 71.31 97 THR A CA 1
ATOM 726 C C . THR A 1 97 ? 12.043 -14.715 -12.446 1.00 71.31 97 THR A C 1
ATOM 728 O O . THR A 1 97 ? 12.104 -14.258 -11.304 1.00 71.31 97 THR A O 1
ATOM 731 N N . SER A 1 98 ? 12.973 -14.474 -13.374 1.00 73.56 98 SER A N 1
ATOM 732 C CA . SER A 1 98 ? 14.183 -13.677 -13.125 1.00 73.56 98 SER A CA 1
ATOM 733 C C . SER A 1 98 ? 13.850 -12.225 -12.760 1.00 73.56 98 SER A C 1
ATOM 735 O O . SER A 1 98 ? 14.433 -11.653 -11.839 1.00 73.56 98 SER A O 1
ATOM 737 N N . ARG A 1 99 ? 12.858 -11.631 -13.433 1.00 74.31 99 ARG A N 1
ATOM 738 C CA . ARG A 1 99 ? 12.377 -10.272 -13.154 1.00 74.31 99 ARG A CA 1
ATOM 739 C C . ARG A 1 99 ? 11.679 -10.169 -11.800 1.00 74.31 99 ARG A C 1
ATOM 741 O O . ARG A 1 99 ? 11.920 -9.215 -11.070 1.00 74.31 99 ARG A O 1
ATOM 748 N N . ILE A 1 100 ? 10.849 -11.154 -11.448 1.00 74.56 100 ILE A N 1
ATOM 749 C CA . ILE A 1 100 ? 10.216 -11.238 -10.124 1.00 74.56 100 ILE A CA 1
ATOM 750 C C . ILE A 1 100 ? 11.296 -11.323 -9.039 1.00 74.56 100 ILE A C 1
ATOM 752 O O . ILE A 1 100 ? 11.207 -10.630 -8.032 1.00 74.56 100 ILE A O 1
ATOM 756 N N . GLU A 1 101 ? 12.340 -12.125 -9.247 1.00 76.81 101 GLU A N 1
ATOM 757 C CA . GLU A 1 101 ? 13.444 -12.254 -8.293 1.00 76.81 101 GLU A CA 1
ATOM 758 C C . GLU A 1 101 ? 14.227 -10.946 -8.120 1.00 76.81 101 GLU A C 1
ATOM 760 O O . GLU A 1 101 ? 14.484 -10.539 -6.987 1.00 76.81 101 GLU A O 1
ATOM 765 N N . ALA A 1 102 ? 14.506 -10.233 -9.215 1.00 79.12 102 ALA A N 1
ATOM 766 C CA . ALA A 1 102 ? 15.138 -8.915 -9.163 1.00 79.12 102 ALA A CA 1
ATOM 767 C C . ALA A 1 102 ? 14.286 -7.876 -8.409 1.00 79.12 102 ALA A C 1
ATOM 769 O O . ALA A 1 102 ? 14.827 -7.090 -7.637 1.00 79.12 102 ALA A O 1
ATOM 770 N N . LEU A 1 103 ? 12.962 -7.894 -8.593 1.00 74.38 103 LEU A N 1
ATOM 771 C CA . LEU A 1 103 ? 12.037 -6.979 -7.911 1.00 74.38 103 LEU A CA 1
ATOM 772 C C . LEU A 1 103 ? 11.833 -7.326 -6.429 1.00 74.38 103 LEU A C 1
ATOM 774 O O . LEU A 1 103 ? 11.489 -6.456 -5.632 1.00 74.38 103 LEU A O 1
ATOM 778 N N . MET A 1 104 ? 12.025 -8.584 -6.028 1.00 75.94 104 MET A N 1
ATOM 779 C CA . MET A 1 104 ? 11.891 -9.000 -4.628 1.00 75.94 104 MET A CA 1
ATOM 780 C C . MET A 1 104 ? 13.151 -8.737 -3.791 1.00 75.94 104 MET A C 1
ATOM 782 O O . MET A 1 104 ? 13.014 -8.554 -2.586 1.00 75.94 104 MET A O 1
ATOM 786 N N . GLY A 1 105 ? 14.342 -8.684 -4.399 1.00 67.25 105 GLY A N 1
ATOM 787 C CA . GLY A 1 105 ? 15.642 -8.552 -3.715 1.00 67.25 105 GLY A CA 1
ATOM 788 C C . GLY A 1 105 ? 16.025 -7.145 -3.234 1.00 67.25 105 GLY A C 1
ATOM 789 O O . GLY A 1 105 ? 17.209 -6.828 -3.145 1.00 67.25 105 GLY A O 1
ATOM 790 N N . GLU A 1 106 ? 15.050 -6.271 -2.984 1.00 69.50 106 GLU A N 1
ATOM 791 C CA . GLU A 1 106 ? 15.311 -4.974 -2.356 1.00 69.50 106 GLU A CA 1
ATOM 792 C C . GLU A 1 106 ? 15.322 -5.128 -0.827 1.00 69.50 106 GLU A C 1
ATOM 794 O O . GLU A 1 106 ? 14.497 -5.846 -0.266 1.00 69.50 106 GLU A O 1
ATOM 799 N N . LYS A 1 107 ? 16.284 -4.469 -0.164 1.00 62.00 107 LYS A N 1
ATOM 800 C CA . LYS A 1 107 ? 16.753 -4.768 1.207 1.00 62.00 107 LYS A CA 1
ATOM 801 C C . LYS A 1 107 ? 15.689 -4.774 2.310 1.00 62.00 107 LYS A C 1
ATOM 803 O O . LYS A 1 107 ? 15.917 -5.400 3.346 1.00 62.00 107 LYS A O 1
ATOM 808 N N . ASP A 1 108 ? 14.559 -4.105 2.118 1.00 67.31 108 ASP A N 1
ATOM 809 C CA . ASP A 1 108 ? 13.517 -4.008 3.135 1.00 67.31 108 ASP A CA 1
ATOM 810 C C . ASP A 1 108 ? 12.450 -5.091 2.922 1.00 67.31 108 ASP A C 1
ATOM 812 O O . ASP A 1 108 ? 11.676 -5.073 1.969 1.00 67.31 108 ASP A O 1
ATOM 816 N N . GLY A 1 109 ? 12.407 -6.065 3.838 1.00 76.38 109 GLY A N 1
ATOM 817 C CA . GLY A 1 109 ? 11.381 -7.117 3.862 1.00 76.38 109 GLY A CA 1
ATOM 818 C C . GLY A 1 109 ? 11.807 -8.493 3.338 1.00 76.38 109 GLY A C 1
ATOM 819 O O . GLY A 1 109 ? 10.998 -9.419 3.394 1.00 76.38 109 GLY A O 1
ATOM 820 N N . GLU A 1 110 ? 13.064 -8.687 2.920 1.00 85.00 110 GLU A N 1
ATOM 821 C CA . GLU A 1 110 ? 13.563 -9.985 2.423 1.00 85.00 110 GLU A CA 1
ATOM 822 C C . GLU A 1 110 ? 13.325 -11.146 3.402 1.00 85.00 110 GLU A C 1
ATOM 824 O O . GLU A 1 110 ? 12.984 -12.253 2.988 1.00 85.00 110 GLU A O 1
ATOM 829 N N . ALA A 1 111 ? 13.479 -10.910 4.709 1.00 89.50 111 ALA A N 1
ATOM 830 C CA . ALA A 1 111 ? 13.251 -11.936 5.727 1.00 89.50 111 ALA A CA 1
ATOM 831 C C . ALA A 1 111 ? 11.798 -12.439 5.719 1.00 89.50 111 ALA A C 1
ATOM 833 O O . ALA A 1 111 ? 11.566 -13.647 5.727 1.00 89.50 111 ALA A O 1
ATOM 834 N N . VAL A 1 112 ? 10.836 -11.516 5.631 1.00 91.75 112 VAL A N 1
ATOM 835 C CA . VAL A 1 112 ? 9.402 -11.831 5.587 1.00 91.75 112 VAL A CA 1
ATOM 836 C C . VAL A 1 112 ? 9.040 -12.503 4.265 1.00 91.75 112 VAL A C 1
ATOM 838 O O . VAL A 1 112 ? 8.326 -13.500 4.258 1.00 91.75 112 VAL A O 1
ATOM 841 N N . ILE A 1 113 ? 9.578 -12.019 3.144 1.00 92.06 113 ILE A N 1
ATOM 842 C CA . ILE A 1 113 ? 9.374 -12.641 1.827 1.00 92.06 113 ILE A CA 1
ATOM 843 C C . ILE A 1 113 ? 9.873 -14.092 1.840 1.00 92.06 113 ILE A C 1
ATOM 845 O O . ILE A 1 113 ? 9.155 -14.998 1.418 1.00 92.06 113 ILE A O 1
ATOM 849 N N . ASN A 1 114 ? 11.072 -14.331 2.373 1.00 91.44 114 ASN A N 1
ATOM 850 C CA . ASN A 1 114 ? 11.637 -15.673 2.485 1.00 91.44 114 ASN A CA 1
ATOM 851 C C . ASN A 1 114 ? 10.802 -16.578 3.399 1.00 91.44 114 ASN A C 1
ATOM 853 O O . ASN A 1 114 ? 10.601 -17.746 3.065 1.00 91.44 114 ASN A O 1
ATOM 857 N N . GLU A 1 115 ? 10.287 -16.055 4.514 1.00 94.19 115 GLU A N 1
ATOM 858 C CA . GLU A 1 115 ? 9.368 -16.787 5.392 1.00 94.19 115 GLU A CA 1
ATOM 859 C C . GLU A 1 115 ? 8.090 -17.203 4.647 1.00 94.19 115 GLU A C 1
ATOM 861 O O . GLU A 1 115 ? 7.694 -18.367 4.700 1.00 94.19 115 GLU A O 1
ATOM 866 N N . LEU A 1 116 ? 7.474 -16.290 3.890 1.00 94.25 116 LEU A N 1
ATOM 867 C CA . LEU A 1 116 ? 6.256 -16.569 3.123 1.00 94.25 116 LEU A CA 1
ATOM 868 C C . LEU A 1 116 ? 6.500 -17.592 2.001 1.00 94.25 116 LEU A C 1
ATOM 870 O O . LEU A 1 116 ? 5.681 -18.489 1.790 1.00 94.25 116 LEU A O 1
ATOM 874 N N . ILE A 1 117 ? 7.647 -17.524 1.321 1.00 93.56 117 ILE A N 1
ATOM 875 C CA . ILE A 1 117 ? 8.037 -18.535 0.326 1.00 93.56 117 ILE A CA 1
ATOM 876 C C . ILE A 1 117 ? 8.201 -19.907 0.996 1.00 93.56 117 ILE A C 1
ATOM 878 O O . ILE A 1 117 ? 7.720 -20.911 0.470 1.00 93.56 117 ILE A O 1
ATOM 882 N N . GLN A 1 118 ? 8.843 -19.968 2.168 1.00 95.25 118 GLN A N 1
ATOM 883 C CA . GLN A 1 118 ? 8.996 -21.214 2.931 1.00 95.25 118 GLN A CA 1
ATOM 884 C C . GLN A 1 118 ? 7.655 -21.762 3.436 1.00 95.25 118 GLN A C 1
ATOM 886 O O . GLN A 1 118 ? 7.484 -22.980 3.498 1.00 95.25 118 GLN A O 1
ATOM 891 N N . ALA A 1 119 ? 6.699 -20.885 3.746 1.00 93.94 119 ALA A N 1
ATOM 892 C CA . ALA A 1 119 ? 5.330 -21.253 4.100 1.00 93.94 119 ALA A CA 1
ATOM 893 C C . ALA A 1 119 ? 4.505 -21.771 2.901 1.00 93.94 119 ALA A C 1
ATOM 895 O O . ALA A 1 119 ? 3.415 -22.306 3.100 1.00 93.94 119 ALA A O 1
ATOM 896 N N . GLY A 1 120 ? 5.029 -21.672 1.673 1.00 96.00 120 GLY A N 1
ATOM 897 C CA . GLY A 1 120 ? 4.423 -22.229 0.463 1.00 96.00 120 GLY A CA 1
ATOM 898 C C . GLY A 1 120 ? 3.581 -21.244 -0.349 1.00 96.00 120 GLY A C 1
ATOM 899 O O . GLY A 1 120 ? 2.896 -21.670 -1.279 1.00 96.00 120 GLY A O 1
ATOM 900 N N . PHE A 1 121 ? 3.628 -19.946 -0.037 1.00 95.62 121 PHE A N 1
ATOM 901 C CA . PHE A 1 121 ? 2.947 -18.927 -0.836 1.00 95.62 121 PHE A CA 1
ATOM 902 C C . PHE A 1 121 ? 3.648 -18.715 -2.183 1.00 95.62 121 PHE A C 1
ATOM 904 O O . PHE A 1 121 ? 4.874 -18.817 -2.297 1.00 95.62 121 PHE A O 1
ATOM 911 N N . SER A 1 122 ? 2.871 -18.412 -3.227 1.00 94.38 122 SER A N 1
ATOM 912 C CA . SER A 1 122 ? 3.444 -18.186 -4.556 1.00 94.38 122 SER A CA 1
ATOM 913 C C . SER A 1 122 ? 4.192 -16.851 -4.618 1.00 94.38 122 SER A C 1
ATOM 915 O O . SER A 1 122 ? 3.754 -15.841 -4.063 1.00 94.38 122 SER A O 1
ATOM 917 N N . ARG A 1 123 ? 5.313 -16.824 -5.349 1.00 90.44 123 ARG A N 1
ATOM 918 C CA . ARG A 1 123 ? 6.103 -15.597 -5.561 1.00 90.44 123 ARG A CA 1
ATOM 919 C C . ARG A 1 123 ? 5.284 -14.489 -6.222 1.00 90.44 123 ARG A C 1
ATOM 921 O O . ARG A 1 123 ? 5.480 -13.321 -5.917 1.00 90.44 123 ARG A O 1
ATOM 928 N N . GLU A 1 124 ? 4.355 -14.854 -7.102 1.00 91.12 124 GLU A N 1
ATOM 929 C CA . GLU A 1 124 ? 3.483 -13.898 -7.782 1.00 91.12 124 GLU A CA 1
ATOM 930 C C . GLU A 1 124 ? 2.530 -13.195 -6.808 1.00 91.12 124 GLU A C 1
ATOM 932 O O . GLU A 1 124 ? 2.432 -11.971 -6.844 1.00 91.12 124 GLU A O 1
ATOM 937 N N . GLN A 1 125 ? 1.901 -13.934 -5.886 1.00 94.38 125 GLN A N 1
ATOM 938 C CA . GLN A 1 125 ? 1.065 -13.331 -4.840 1.00 94.38 125 GLN A CA 1
ATOM 939 C C . GLN A 1 125 ? 1.880 -12.387 -3.952 1.00 94.38 125 GLN A C 1
ATOM 941 O O . GLN A 1 125 ? 1.448 -11.267 -3.685 1.00 94.38 125 GLN A O 1
ATOM 946 N N . ILE A 1 126 ? 3.076 -12.813 -3.532 1.00 94.56 126 ILE A N 1
ATOM 947 C CA . ILE A 1 126 ? 3.963 -11.996 -2.691 1.00 94.56 126 ILE A CA 1
ATOM 948 C C . ILE A 1 126 ? 4.367 -10.711 -3.419 1.00 94.56 126 ILE A C 1
ATOM 950 O O . ILE A 1 126 ? 4.331 -9.639 -2.820 1.00 94.56 126 ILE A O 1
ATOM 954 N N . LEU A 1 127 ? 4.701 -10.793 -4.711 1.00 93.00 127 LEU A N 1
ATOM 955 C CA . LEU A 1 127 ? 5.036 -9.616 -5.509 1.00 93.00 127 LEU A CA 1
ATOM 956 C C . LEU A 1 127 ? 3.847 -8.656 -5.633 1.00 93.00 127 LEU A C 1
ATOM 958 O O . LEU A 1 127 ? 4.029 -7.455 -5.469 1.00 93.00 127 LEU A O 1
ATOM 962 N N . GLN A 1 128 ? 2.636 -9.158 -5.889 1.00 94.81 128 GLN A N 1
ATOM 963 C CA . GLN A 1 128 ? 1.438 -8.311 -5.955 1.00 94.81 128 GLN A CA 1
ATOM 964 C C . GLN A 1 128 ? 1.186 -7.589 -4.626 1.00 94.81 128 GLN A C 1
ATOM 966 O O . GLN A 1 128 ? 0.953 -6.380 -4.619 1.00 94.81 128 GLN A O 1
ATOM 971 N N . ALA A 1 129 ? 1.301 -8.304 -3.503 1.00 96.44 129 ALA A N 1
ATOM 972 C CA . ALA A 1 129 ? 1.190 -7.717 -2.172 1.00 96.44 129 ALA A CA 1
ATOM 973 C C . ALA A 1 129 ? 2.280 -6.662 -1.922 1.00 96.44 129 ALA A C 1
ATOM 975 O O . ALA A 1 129 ? 1.982 -5.587 -1.406 1.00 96.44 129 ALA A O 1
ATOM 976 N N . LYS A 1 130 ? 3.527 -6.937 -2.329 1.00 94.88 130 LYS A N 1
ATOM 977 C CA . LYS A 1 130 ? 4.649 -5.996 -2.220 1.00 94.88 130 LYS A CA 1
ATOM 978 C C . LYS A 1 130 ? 4.372 -4.705 -2.987 1.00 94.88 130 LYS A C 1
ATOM 980 O O . LYS A 1 130 ? 4.394 -3.638 -2.386 1.00 94.88 130 LYS A O 1
ATOM 985 N N . LEU A 1 131 ? 4.029 -4.810 -4.271 1.00 94.00 131 LEU A N 1
ATOM 986 C CA . LEU A 1 131 ? 3.734 -3.650 -5.117 1.00 94.00 131 LEU A CA 1
ATOM 987 C C . LEU A 1 131 ? 2.579 -2.812 -4.557 1.00 94.00 131 LEU A C 1
ATOM 989 O O . LEU A 1 131 ? 2.628 -1.583 -4.590 1.00 94.00 131 LEU A O 1
ATOM 993 N N . LEU A 1 132 ? 1.543 -3.466 -4.024 1.00 96.31 132 LEU A N 1
ATOM 994 C CA . LEU A 1 132 ? 0.408 -2.770 -3.427 1.00 96.31 132 LEU A CA 1
ATOM 995 C C . LEU A 1 132 ? 0.800 -2.044 -2.128 1.00 96.31 132 LEU A C 1
ATOM 997 O O . LEU A 1 132 ? 0.437 -0.881 -1.949 1.00 96.31 132 LEU A O 1
ATOM 1001 N N . ALA A 1 133 ? 1.566 -2.696 -1.249 1.00 96.19 133 ALA A N 1
ATOM 1002 C CA . ALA A 1 133 ? 2.049 -2.089 -0.009 1.00 96.19 133 ALA A CA 1
ATOM 1003 C C . ALA A 1 133 ? 2.985 -0.901 -0.277 1.00 96.19 133 ALA A C 1
ATOM 1005 O O . ALA A 1 133 ? 2.827 0.147 0.343 1.00 96.19 133 ALA A O 1
ATOM 1006 N N . GLU A 1 134 ? 3.918 -1.039 -1.220 1.00 94.38 134 GLU A N 1
ATOM 1007 C CA . GLU A 1 134 ? 4.837 0.035 -1.617 1.00 94.38 134 GLU A CA 1
ATOM 1008 C C . GLU A 1 134 ? 4.089 1.222 -2.215 1.00 94.38 134 GLU A C 1
ATOM 1010 O O . GLU A 1 134 ? 4.351 2.368 -1.851 1.00 94.38 134 GLU A O 1
ATOM 1015 N N . ARG A 1 135 ? 3.103 0.964 -3.081 1.00 94.94 135 ARG A N 1
ATOM 1016 C CA . ARG A 1 135 ? 2.247 2.018 -3.631 1.00 94.94 135 ARG A CA 1
ATOM 1017 C C . ARG A 1 135 ? 1.566 2.816 -2.520 1.00 94.94 135 ARG A C 1
ATOM 1019 O O . ARG A 1 135 ? 1.589 4.044 -2.559 1.00 94.94 135 ARG A O 1
ATOM 1026 N N . VAL A 1 136 ? 0.990 2.130 -1.533 1.00 96.50 136 VAL A N 1
ATOM 1027 C CA . VAL A 1 136 ? 0.335 2.775 -0.386 1.00 96.50 136 VAL A CA 1
ATOM 1028 C C . VAL A 1 136 ? 1.339 3.534 0.479 1.00 96.50 136 VAL A C 1
ATOM 1030 O O . VAL A 1 136 ? 1.057 4.665 0.865 1.00 96.50 136 VAL A O 1
ATOM 1033 N N . GLN A 1 137 ? 2.523 2.974 0.733 1.00 95.50 137 GLN A N 1
ATOM 1034 C CA . GLN A 1 137 ? 3.585 3.652 1.479 1.00 95.50 137 GLN A CA 1
ATOM 1035 C C . GLN A 1 137 ? 4.003 4.962 0.798 1.00 95.50 137 GLN A C 1
ATOM 1037 O O . GLN A 1 137 ? 4.107 5.993 1.459 1.00 95.50 137 GLN A O 1
ATOM 1042 N N . VAL A 1 138 ? 4.205 4.935 -0.522 1.00 93.94 138 VAL A N 1
ATOM 1043 C CA . VAL A 1 138 ? 4.566 6.124 -1.306 1.00 93.94 138 VAL A CA 1
ATOM 1044 C C . VAL A 1 138 ? 3.442 7.160 -1.279 1.00 93.94 138 VAL A C 1
ATOM 1046 O O . VAL A 1 138 ? 3.715 8.343 -1.095 1.00 93.94 138 VAL A O 1
ATOM 1049 N N . GLN A 1 139 ? 2.182 6.738 -1.423 1.00 95.00 139 GLN A N 1
ATOM 1050 C CA . GLN A 1 139 ? 1.030 7.643 -1.333 1.00 95.00 139 GLN A CA 1
ATOM 1051 C C . GLN A 1 139 ? 0.930 8.293 0.051 1.00 95.00 139 GLN A C 1
ATOM 1053 O O . GLN A 1 139 ? 0.783 9.509 0.140 1.00 95.00 139 GLN A O 1
ATOM 1058 N N . LEU A 1 140 ? 1.068 7.508 1.122 1.00 94.75 140 LEU A N 1
ATOM 1059 C CA . LEU A 1 140 ? 1.065 8.003 2.498 1.00 94.75 140 LEU A CA 1
ATOM 1060 C C . LEU A 1 140 ? 2.197 9.005 2.746 1.00 94.75 140 LEU A C 1
ATOM 1062 O O . LEU A 1 140 ? 1.942 10.081 3.282 1.00 94.75 140 LEU A O 1
ATOM 1066 N N . ALA A 1 141 ? 3.419 8.684 2.313 1.00 92.44 141 ALA A N 1
ATOM 1067 C CA . ALA A 1 141 ? 4.572 9.569 2.446 1.00 92.44 141 ALA A CA 1
ATOM 1068 C C . ALA A 1 141 ? 4.387 10.869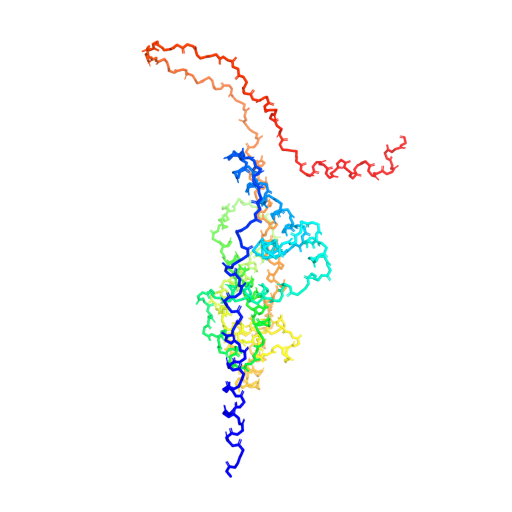 1.651 1.00 92.44 141 ALA A C 1
ATOM 1070 O O . ALA A 1 141 ? 4.594 11.948 2.191 1.00 92.44 141 ALA A O 1
ATOM 1071 N N . SER A 1 142 ? 3.915 10.789 0.402 1.00 90.50 142 SER A N 1
ATOM 1072 C CA . SER A 1 142 ? 3.630 11.971 -0.423 1.00 90.50 142 SER A CA 1
ATOM 1073 C C . SER A 1 142 ? 2.583 12.880 0.225 1.00 90.50 142 SER A C 1
ATOM 1075 O O . SER A 1 142 ? 2.760 14.100 0.272 1.00 90.50 142 SER A O 1
ATOM 1077 N N . ILE A 1 143 ? 1.500 12.291 0.745 1.00 90.19 143 ILE A N 1
ATOM 1078 C CA . ILE A 1 143 ? 0.435 13.044 1.412 1.00 90.19 143 ILE A CA 1
ATOM 1079 C C . ILE A 1 143 ? 0.966 13.697 2.693 1.00 90.19 143 ILE A C 1
ATOM 1081 O O . ILE A 1 143 ? 0.664 14.865 2.941 1.00 90.19 143 ILE A O 1
ATOM 1085 N N . ALA A 1 144 ? 1.796 12.991 3.463 1.00 89.50 144 ALA A N 1
ATOM 1086 C CA . ALA A 1 144 ? 2.438 13.520 4.663 1.00 89.50 144 ALA A CA 1
ATOM 1087 C C . ALA A 1 144 ? 3.465 14.633 4.362 1.00 89.50 144 ALA A C 1
ATOM 1089 O O . ALA A 1 144 ? 3.480 15.654 5.043 1.00 89.50 144 ALA A O 1
ATOM 1090 N N . ASP A 1 145 ? 4.275 14.503 3.309 1.00 86.69 145 ASP A N 1
ATOM 1091 C CA . ASP A 1 145 ? 5.347 15.458 2.983 1.00 86.69 145 ASP A CA 1
ATOM 1092 C C . ASP A 1 145 ? 4.827 16.770 2.386 1.00 86.69 145 ASP A C 1
ATOM 1094 O O . ASP A 1 145 ? 5.355 17.846 2.694 1.00 86.69 145 ASP A O 1
ATOM 1098 N N . SER A 1 146 ? 3.761 16.707 1.577 1.00 76.94 146 SER A N 1
ATOM 1099 C CA . SER A 1 146 ? 3.101 17.884 0.978 1.00 76.94 146 SER A CA 1
ATOM 1100 C C . SER A 1 146 ? 2.639 18.934 2.008 1.00 76.94 146 SER A C 1
ATOM 1102 O O . SER A 1 146 ? 2.378 20.087 1.668 1.00 76.94 146 SER A O 1
ATOM 1104 N N . GLN A 1 147 ? 2.604 18.557 3.288 1.00 66.00 147 GLN A N 1
ATOM 1105 C CA . GLN A 1 147 ? 2.294 19.416 4.428 1.00 66.00 147 GLN A CA 1
ATOM 1106 C C . GLN A 1 147 ? 3.386 20.457 4.704 1.00 66.00 147 GLN A C 1
ATOM 1108 O O . GLN A 1 147 ? 3.092 21.550 5.187 1.00 66.00 147 GLN A O 1
ATOM 1113 N N . THR A 1 148 ? 4.649 20.145 4.401 1.00 58.88 148 THR A N 1
ATOM 1114 C 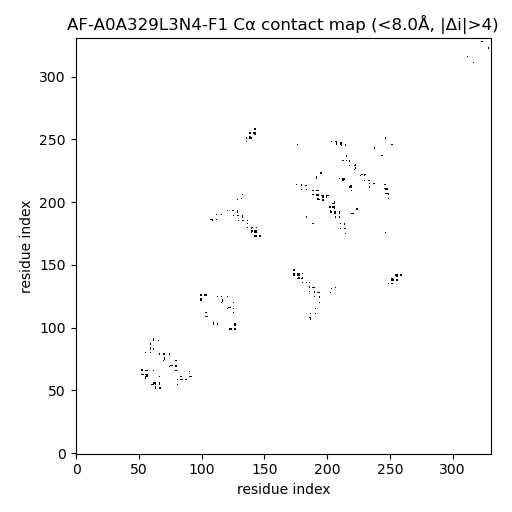CA . THR A 1 148 ? 5.790 20.994 4.792 1.00 58.88 148 THR A CA 1
ATOM 1115 C C . THR A 1 148 ? 5.971 22.194 3.856 1.00 58.88 148 THR A C 1
ATOM 1117 O O . THR A 1 148 ? 6.520 23.223 4.252 1.00 58.88 148 THR A O 1
ATOM 1120 N N . SER A 1 149 ? 5.497 22.094 2.612 1.00 55.84 149 SER A N 1
ATOM 1121 C CA . SER A 1 149 ? 5.613 23.143 1.589 1.00 55.84 149 SER A CA 1
ATOM 1122 C C . SER A 1 149 ? 4.442 24.132 1.581 1.00 55.84 149 SER A C 1
ATOM 1124 O O . SER A 1 149 ? 4.566 25.211 0.995 1.00 55.84 149 SER A O 1
ATOM 1126 N N . TRP A 1 150 ? 3.338 23.831 2.272 1.00 47.72 150 TRP A N 1
ATOM 1127 C CA . TRP A 1 150 ? 2.213 24.752 2.409 1.00 47.72 150 TRP A CA 1
ATOM 1128 C C . TRP A 1 150 ? 2.494 25.774 3.517 1.00 47.72 150 TRP A C 1
ATOM 1130 O O . TRP A 1 150 ? 2.101 25.614 4.669 1.00 47.72 150 TRP A O 1
ATOM 1140 N N . SER A 1 151 ? 3.170 26.871 3.174 1.00 39.12 151 SER A N 1
ATOM 1141 C CA . SER A 1 151 ? 3.178 28.073 4.013 1.00 39.12 151 SER A CA 1
ATOM 1142 C C . SER A 1 151 ? 1.948 28.910 3.651 1.00 39.12 151 SER A C 1
ATOM 1144 O O . SER A 1 151 ? 1.950 29.543 2.590 1.00 39.12 151 SER A O 1
ATOM 1146 N N . PRO A 1 152 ? 0.860 28.907 4.448 1.00 44.09 152 PRO A N 1
ATOM 1147 C CA . PRO A 1 152 ? -0.262 29.786 4.171 1.00 44.09 152 PRO A CA 1
ATOM 1148 C C . PRO A 1 152 ? 0.233 31.228 4.289 1.00 44.09 152 PRO A C 1
ATOM 1150 O O . PRO A 1 152 ? 0.724 31.650 5.339 1.00 44.09 152 PRO A O 1
ATOM 1153 N N . ALA A 1 153 ? 0.117 31.994 3.203 1.00 45.56 153 ALA A N 1
ATOM 1154 C CA . ALA A 1 153 ? 0.319 33.434 3.262 1.00 45.56 153 ALA A CA 1
ATOM 1155 C C . ALA A 1 153 ? -0.552 34.011 4.399 1.00 45.56 153 ALA A C 1
ATOM 1157 O O . ALA A 1 153 ? -1.695 33.572 4.572 1.00 45.56 153 ALA A O 1
ATOM 1158 N N . PRO A 1 154 ? -0.038 34.966 5.200 1.00 41.41 154 PRO A N 1
ATOM 1159 C CA . PRO A 1 154 ? -0.795 35.519 6.312 1.00 41.41 154 PRO A CA 1
ATOM 1160 C C . PRO A 1 154 ? -2.121 36.095 5.793 1.00 41.41 154 PRO A C 1
ATOM 1162 O O . PRO A 1 154 ? -2.130 36.754 4.748 1.00 41.41 154 PRO A O 1
ATOM 1165 N N . PRO A 1 155 ? -3.243 35.848 6.489 1.00 48.81 155 PRO A N 1
ATOM 1166 C CA . PRO A 1 155 ? -4.563 36.156 5.967 1.00 48.81 155 PRO A CA 1
ATOM 1167 C C . PRO A 1 155 ? -4.719 37.667 5.788 1.00 48.81 155 PRO A C 1
ATOM 1169 O O . PRO A 1 155 ? -4.796 38.426 6.757 1.00 48.81 155 PRO A O 1
ATOM 1172 N N . ALA A 1 156 ? -4.807 38.109 4.533 1.00 44.09 156 ALA A N 1
ATOM 1173 C CA . ALA A 1 156 ? -5.417 39.388 4.220 1.00 44.09 156 ALA A CA 1
ATOM 1174 C C . ALA A 1 156 ? -6.892 39.284 4.625 1.00 44.09 156 ALA A C 1
ATOM 1176 O O . ALA A 1 156 ? -7.623 38.421 4.145 1.00 44.09 156 ALA A O 1
ATOM 1177 N N . ALA A 1 157 ? -7.296 40.121 5.577 1.00 49.09 157 ALA A N 1
ATOM 1178 C CA . ALA A 1 157 ? -8.611 40.115 6.192 1.00 49.09 157 ALA A CA 1
ATOM 1179 C C . ALA A 1 157 ? -9.742 40.172 5.151 1.00 49.09 157 ALA A C 1
ATOM 1181 O O . ALA A 1 157 ? -10.099 41.241 4.661 1.00 49.09 157 ALA A O 1
ATOM 1182 N N . VAL A 1 158 ? -10.357 39.024 4.871 1.00 40.78 158 VAL A N 1
ATOM 1183 C CA . VAL A 1 158 ? -11.692 38.950 4.282 1.00 40.78 158 VAL A CA 1
ATOM 1184 C C . VAL A 1 158 ? -12.583 38.284 5.319 1.00 40.78 158 VAL A C 1
ATOM 1186 O O . VAL A 1 158 ? -12.644 37.066 5.452 1.00 40.78 158 VAL A O 1
ATOM 1189 N N . MET A 1 159 ? -13.245 39.129 6.109 1.00 44.88 159 MET A N 1
ATOM 1190 C CA . MET A 1 159 ? -14.416 38.735 6.877 1.00 44.88 159 MET A CA 1
ATOM 1191 C C . MET A 1 159 ? -15.492 38.285 5.887 1.00 44.88 159 MET A C 1
ATOM 1193 O O . MET A 1 159 ? -16.146 39.119 5.270 1.00 44.88 159 MET A O 1
ATOM 1197 N N . ASN A 1 160 ? -15.684 36.978 5.746 1.00 43.50 160 ASN A N 1
ATOM 1198 C CA . ASN A 1 160 ? -17.009 36.426 5.512 1.00 43.50 160 ASN A CA 1
ATOM 1199 C C . ASN A 1 160 ? -17.106 35.019 6.103 1.00 43.50 160 ASN A C 1
ATOM 1201 O O . ASN A 1 160 ? -16.264 34.149 5.901 1.00 43.50 160 ASN A O 1
ATOM 1205 N N . SER A 1 161 ? -18.140 34.864 6.917 1.00 48.00 161 SER A N 1
ATOM 1206 C CA . SER A 1 161 ? -18.501 33.709 7.727 1.00 48.00 161 SER A CA 1
ATOM 1207 C C . SER A 1 161 ? -18.721 32.453 6.877 1.00 48.00 161 SER A C 1
ATOM 1209 O O . SER A 1 161 ? -19.674 32.405 6.102 1.00 48.00 161 SER A O 1
ATOM 1211 N N . GLY A 1 162 ? -17.870 31.441 7.062 1.00 43.41 162 GLY A N 1
ATOM 1212 C CA . GLY A 1 162 ? -18.037 30.096 6.497 1.00 43.41 162 GLY A CA 1
ATOM 1213 C C . GLY A 1 162 ? -16.798 29.203 6.653 1.00 43.41 162 GLY A C 1
ATOM 1214 O O . GLY A 1 162 ? -16.931 28.039 7.000 1.00 43.41 162 GLY A O 1
ATOM 1215 N N . GLY A 1 163 ? -15.590 29.759 6.511 1.00 46.00 163 GLY A N 1
ATOM 1216 C CA . GLY A 1 163 ? -14.355 28.969 6.335 1.00 46.00 163 GLY A CA 1
ATOM 1217 C C . GLY A 1 163 ? -13.624 28.482 7.594 1.00 46.00 163 GLY A C 1
ATOM 1218 O O . GLY A 1 163 ? -12.520 27.966 7.484 1.00 46.00 163 GLY A O 1
ATOM 1219 N N . ALA A 1 164 ? -14.175 28.658 8.800 1.00 46.06 164 ALA A N 1
ATOM 1220 C CA . ALA A 1 164 ? -13.488 28.210 10.020 1.00 46.06 164 ALA A CA 1
ATOM 1221 C C . ALA A 1 164 ? -13.606 26.692 10.263 1.00 46.06 164 ALA A C 1
ATOM 1223 O O . ALA A 1 164 ? -12.737 26.132 10.920 1.00 46.06 164 ALA A O 1
ATOM 1224 N N . GLY A 1 165 ? -14.663 26.042 9.756 1.00 47.50 165 GLY A N 1
ATOM 1225 C CA . GLY A 1 165 ? -14.867 24.593 9.896 1.00 47.50 165 GLY A CA 1
ATOM 1226 C C . GLY A 1 165 ? -14.017 23.772 8.923 1.00 47.50 165 GLY A C 1
ATOM 1227 O O . GLY A 1 165 ? -13.350 22.837 9.340 1.00 47.50 165 GLY A O 1
ATOM 1228 N N . GLU A 1 166 ? -13.965 24.192 7.659 1.00 52.41 166 GLU A N 1
ATOM 1229 C CA . GLU A 1 166 ? -13.242 23.511 6.571 1.00 52.41 166 GLU A CA 1
ATOM 1230 C C . GLU A 1 166 ? -11.722 23.472 6.824 1.00 52.41 166 GLU A C 1
ATOM 1232 O O . GLU A 1 166 ? -11.090 22.428 6.731 1.00 52.41 166 GLU A O 1
ATOM 1237 N N . LEU A 1 167 ? -11.147 24.576 7.319 1.00 58.06 167 LEU A N 1
ATOM 1238 C CA . LEU A 1 167 ? -9.726 24.650 7.688 1.00 58.06 167 LEU A CA 1
ATOM 1239 C C . LEU A 1 167 ? -9.337 23.809 8.919 1.00 58.06 167 LEU A C 1
ATOM 1241 O O . LEU A 1 167 ? -8.144 23.600 9.155 1.00 58.06 167 LEU A O 1
ATOM 1245 N N . LEU A 1 168 ? -10.301 23.412 9.757 1.00 59.22 168 LEU A N 1
ATOM 1246 C CA . LEU A 1 168 ? -10.057 22.534 10.907 1.00 59.22 168 LEU A CA 1
ATOM 1247 C C . LEU A 1 168 ? -10.174 21.062 10.501 1.00 59.22 168 LEU A C 1
ATOM 1249 O O . LEU A 1 168 ? -9.329 20.265 10.902 1.00 59.22 168 LEU A O 1
ATOM 1253 N N . GLU A 1 169 ? -11.160 20.732 9.666 1.00 64.50 169 GLU A N 1
ATOM 1254 C CA . GLU A 1 169 ? -11.391 19.381 9.145 1.00 64.50 169 GLU A CA 1
ATOM 1255 C C . GLU A 1 169 ? -10.213 18.911 8.274 1.00 64.50 169 GLU A C 1
ATOM 1257 O O . GLU A 1 169 ? -9.683 17.820 8.492 1.00 64.50 169 GLU A O 1
ATOM 1262 N N . ASP A 1 170 ? -9.688 19.793 7.417 1.00 70.19 170 ASP A N 1
ATOM 1263 C CA . ASP A 1 170 ? -8.498 19.504 6.609 1.00 70.19 170 ASP A CA 1
ATOM 1264 C C . ASP A 1 170 ? -7.257 19.223 7.466 1.00 70.19 170 ASP A C 1
ATOM 1266 O O . ASP A 1 170 ? -6.451 18.357 7.130 1.00 70.19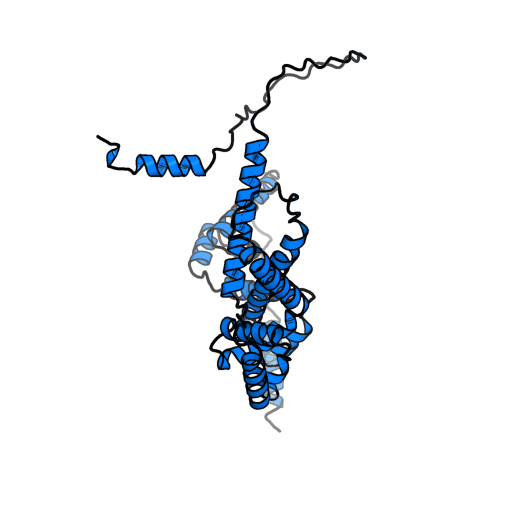 170 ASP A O 1
ATOM 1270 N N . LYS A 1 171 ? -7.082 19.921 8.598 1.00 73.44 171 LYS A N 1
ATOM 1271 C CA . LYS A 1 171 ? -5.925 19.709 9.487 1.00 73.44 171 LYS A CA 1
ATOM 1272 C C . LYS A 1 171 ? -5.999 18.381 10.227 1.00 73.44 171 LYS A C 1
ATOM 1274 O O . LYS A 1 171 ? -4.985 17.693 10.327 1.00 73.44 171 LYS A O 1
ATOM 1279 N N . GLU A 1 172 ? -7.175 18.025 10.736 1.00 78.69 172 GLU A N 1
ATOM 1280 C CA . GLU A 1 172 ? -7.378 16.751 11.430 1.00 78.69 172 GLU A CA 1
ATOM 1281 C C . GLU A 1 172 ? -7.184 15.561 10.482 1.00 78.69 172 GLU A C 1
ATOM 1283 O O . GLU A 1 172 ? -6.513 14.591 10.847 1.00 78.69 172 GLU A O 1
ATOM 1288 N N . GLU A 1 173 ? -7.690 15.653 9.248 1.00 82.56 173 GLU A N 1
ATOM 1289 C CA . GLU A 1 173 ? -7.488 14.615 8.231 1.00 82.56 173 GLU A CA 1
ATOM 1290 C C . GLU A 1 173 ? -5.998 14.476 7.869 1.00 82.56 173 GLU A C 1
ATOM 1292 O O . GLU A 1 173 ? -5.443 13.378 7.815 1.00 82.56 173 GLU A O 1
ATOM 1297 N N . THR A 1 174 ? -5.318 15.609 7.712 1.00 81.31 174 THR A N 1
ATOM 1298 C CA . THR A 1 174 ? -3.890 15.696 7.382 1.00 81.31 174 THR A CA 1
ATOM 1299 C C . THR A 1 174 ? -2.998 15.063 8.461 1.00 81.31 174 THR A C 1
ATOM 1301 O O . THR A 1 174 ? -2.084 14.290 8.147 1.00 81.31 174 THR A O 1
ATOM 1304 N N . GLU A 1 175 ? -3.284 15.303 9.744 1.00 89.06 175 GLU A N 1
ATOM 1305 C CA . GLU A 1 175 ? -2.583 14.632 10.847 1.00 89.06 175 GLU A CA 1
ATOM 1306 C C . GLU A 1 175 ? -2.812 13.115 10.860 1.00 89.06 175 GLU A C 1
ATOM 1308 O O . GLU A 1 175 ? -1.912 12.358 11.241 1.00 89.06 175 GLU A O 1
ATOM 1313 N N . ALA A 1 176 ? -4.006 12.656 10.472 1.00 91.69 176 ALA A N 1
ATOM 1314 C CA . ALA A 1 176 ? -4.327 11.234 10.432 1.00 91.69 176 ALA A CA 1
ATOM 1315 C C . ALA A 1 176 ? -3.472 10.494 9.389 1.00 91.69 176 ALA A C 1
ATOM 1317 O O . ALA A 1 176 ? -2.927 9.434 9.705 1.00 91.69 176 ALA A O 1
ATOM 1318 N N . TYR A 1 177 ? -3.272 11.074 8.198 1.00 92.75 177 TYR A N 1
ATOM 1319 C CA . TYR A 1 177 ? -2.373 10.507 7.184 1.00 92.75 177 TYR A CA 1
ATOM 1320 C C . TYR A 1 177 ? -0.917 10.460 7.654 1.00 92.75 177 TYR A C 1
ATOM 1322 O O . TYR A 1 177 ? -0.262 9.441 7.456 1.00 92.75 177 TYR A O 1
ATOM 1330 N N . SER A 1 178 ? -0.423 11.510 8.322 1.00 92.44 178 SER A N 1
ATOM 1331 C CA . SER A 1 178 ? 0.953 11.532 8.844 1.00 92.44 178 SER A CA 1
ATOM 1332 C C . SER A 1 178 ? 1.179 10.439 9.891 1.00 92.44 178 SER A C 1
ATOM 1334 O O . SER A 1 178 ? 2.135 9.673 9.795 1.00 92.44 178 SER A O 1
ATOM 1336 N N . LYS A 1 179 ? 0.270 10.308 10.867 1.00 94.38 179 LYS A N 1
ATOM 1337 C CA . LYS A 1 179 ? 0.351 9.257 11.900 1.00 94.38 179 LYS A CA 1
ATOM 1338 C C . LYS A 1 179 ? 0.271 7.860 11.286 1.00 94.38 179 LYS A C 1
ATOM 1340 O O . LYS A 1 179 ? 0.969 6.948 11.724 1.00 94.38 179 LYS A O 1
ATOM 1345 N N . LEU A 1 180 ? -0.572 7.690 10.268 1.00 95.62 180 LEU A N 1
ATOM 1346 C CA . LEU A 1 180 ? -0.693 6.428 9.549 1.00 95.62 180 LEU A CA 1
ATOM 1347 C C . LEU A 1 180 ? 0.579 6.104 8.754 1.00 95.62 180 LEU A C 1
ATOM 1349 O O . LEU A 1 180 ? 1.018 4.959 8.788 1.00 95.62 180 LEU A O 1
ATOM 1353 N N . ALA A 1 181 ? 1.191 7.093 8.097 1.00 95.38 181 ALA A N 1
ATOM 1354 C CA . ALA A 1 181 ? 2.449 6.937 7.369 1.00 95.38 181 ALA A CA 1
ATOM 1355 C C . ALA A 1 181 ? 3.591 6.476 8.290 1.00 95.38 181 ALA A C 1
ATOM 1357 O O . ALA A 1 181 ? 4.340 5.573 7.929 1.00 95.38 181 ALA A O 1
ATOM 1358 N N . GLU A 1 182 ? 3.684 7.041 9.497 1.00 95.19 182 GLU A N 1
ATOM 1359 C CA . GLU A 1 182 ? 4.677 6.642 10.506 1.00 95.19 182 GLU A CA 1
ATOM 1360 C C . GLU A 1 182 ? 4.455 5.218 11.036 1.00 95.19 182 GLU A C 1
ATOM 1362 O O . GLU A 1 182 ? 5.414 4.494 11.309 1.00 95.19 182 GLU A O 1
ATOM 1367 N N . ALA A 1 183 ? 3.195 4.808 11.199 1.00 96.31 183 ALA A N 1
ATOM 1368 C CA . ALA A 1 183 ? 2.843 3.484 11.707 1.00 96.31 183 ALA A CA 1
ATOM 1369 C C . ALA A 1 183 ? 2.917 2.381 10.636 1.00 96.31 183 ALA A C 1
ATOM 1371 O O . ALA A 1 183 ? 2.980 1.197 10.978 1.00 96.31 183 ALA A O 1
ATOM 1372 N N . PHE A 1 184 ? 2.876 2.743 9.353 1.00 97.06 184 PHE A N 1
ATOM 1373 C CA . PHE A 1 184 ? 2.809 1.793 8.251 1.00 97.06 184 PHE A CA 1
ATOM 1374 C C . PHE A 1 184 ? 4.130 1.037 8.074 1.00 97.06 184 PHE A C 1
ATOM 1376 O O . PHE A 1 184 ? 5.187 1.627 7.862 1.00 97.06 184 PHE A O 1
ATOM 1383 N N . GLN A 1 185 ? 4.065 -0.296 8.106 1.00 95.75 185 GLN A N 1
ATOM 1384 C CA . GLN A 1 185 ? 5.222 -1.160 7.881 1.00 95.75 185 GLN A CA 1
ATOM 1385 C C . GLN A 1 185 ? 4.974 -2.062 6.677 1.00 95.75 185 GLN A C 1
ATOM 1387 O O . GLN A 1 185 ? 4.151 -2.975 6.730 1.00 95.75 185 GLN A O 1
ATOM 1392 N N . THR A 1 186 ? 5.731 -1.852 5.602 1.00 95.19 186 THR A N 1
ATOM 1393 C CA . THR A 1 186 ? 5.568 -2.561 4.323 1.00 95.19 186 THR A CA 1
ATOM 1394 C C . THR A 1 186 ? 5.675 -4.075 4.481 1.00 95.19 186 THR A C 1
ATOM 1396 O O . THR A 1 186 ? 4.823 -4.814 3.993 1.00 95.19 186 THR A O 1
ATOM 1399 N N . SER A 1 187 ? 6.664 -4.557 5.235 1.00 94.88 187 SER A N 1
ATOM 1400 C CA . SER A 1 187 ? 6.840 -5.988 5.511 1.00 94.88 187 SER A CA 1
ATOM 1401 C C . SER A 1 187 ? 5.665 -6.584 6.299 1.00 94.88 187 SER A C 1
ATOM 1403 O O . SER A 1 187 ? 5.181 -7.664 5.955 1.00 94.88 187 SER A O 1
ATOM 1405 N N . GLY A 1 188 ? 5.165 -5.863 7.308 1.00 95.31 188 GLY A N 1
ATOM 1406 C CA . GLY A 1 188 ? 3.990 -6.253 8.090 1.00 95.31 188 GLY A CA 1
ATOM 1407 C C . GLY A 1 188 ? 2.717 -6.298 7.243 1.00 95.31 188 GLY A C 1
ATOM 1408 O O . GLY A 1 188 ? 1.965 -7.269 7.318 1.00 95.31 188 GLY A O 1
ATOM 1409 N N . ALA A 1 189 ? 2.514 -5.302 6.378 1.00 97.06 189 ALA A N 1
ATOM 1410 C CA . ALA A 1 189 ? 1.392 -5.252 5.444 1.00 97.06 189 ALA A CA 1
ATOM 1411 C C . ALA A 1 189 ? 1.416 -6.433 4.460 1.00 97.06 189 ALA A C 1
ATOM 1413 O O . ALA A 1 189 ? 0.390 -7.083 4.260 1.00 97.06 189 ALA A O 1
ATOM 1414 N N . ILE A 1 190 ? 2.584 -6.760 3.889 1.00 96.44 190 ILE A N 1
ATOM 1415 C CA . ILE A 1 190 ? 2.754 -7.916 2.990 1.00 96.44 190 ILE A CA 1
ATOM 1416 C C . ILE A 1 190 ? 2.388 -9.215 3.711 1.00 96.44 190 ILE A C 1
ATOM 1418 O O . ILE A 1 190 ? 1.580 -9.992 3.200 1.00 96.44 190 ILE A O 1
ATOM 1422 N N . ALA A 1 191 ? 2.939 -9.447 4.906 1.00 96.12 191 ALA A N 1
ATOM 1423 C CA . ALA A 1 191 ? 2.636 -10.647 5.682 1.00 96.12 191 ALA A CA 1
ATOM 1424 C C . ALA A 1 191 ? 1.143 -10.754 6.016 1.00 96.12 191 ALA A C 1
ATOM 1426 O O . ALA A 1 191 ? 0.550 -11.823 5.852 1.00 96.12 191 ALA A O 1
ATOM 1427 N N . PHE A 1 192 ? 0.533 -9.650 6.453 1.00 97.25 192 PHE A N 1
ATOM 1428 C CA . PHE A 1 192 ? -0.885 -9.591 6.793 1.00 97.25 192 PHE A CA 1
ATOM 1429 C C . PHE A 1 192 ? -1.769 -9.904 5.581 1.00 97.25 192 PHE A C 1
ATOM 1431 O O . PHE A 1 192 ? -2.622 -10.790 5.653 1.00 97.25 192 PHE A O 1
ATOM 1438 N N . MET A 1 193 ? -1.523 -9.233 4.451 1.00 97.69 193 MET A N 1
ATOM 1439 C CA . MET A 1 193 ? -2.265 -9.450 3.210 1.00 97.69 193 MET A CA 1
ATOM 1440 C C . MET A 1 193 ? -2.177 -10.901 2.745 1.00 97.69 193 MET A C 1
ATOM 1442 O O . MET A 1 193 ? -3.199 -11.521 2.473 1.00 97.69 193 MET A O 1
ATOM 1446 N N . ILE A 1 194 ? -0.972 -11.468 2.688 1.00 97.19 194 ILE A N 1
ATOM 1447 C CA . ILE A 1 194 ? -0.772 -12.823 2.165 1.00 97.19 194 ILE A CA 1
ATOM 1448 C C . ILE A 1 194 ? -1.453 -13.876 3.042 1.00 97.19 194 ILE A C 1
ATOM 1450 O O . ILE A 1 194 ? -2.043 -14.819 2.510 1.00 97.19 194 ILE A O 1
ATOM 1454 N N . ARG A 1 195 ? -1.406 -13.706 4.369 1.00 96.19 195 ARG A N 1
ATOM 1455 C CA . ARG A 1 195 ? -2.012 -14.648 5.319 1.00 96.19 195 ARG A CA 1
ATOM 1456 C C . ARG A 1 195 ? -3.540 -14.570 5.353 1.00 96.19 195 ARG A C 1
ATOM 1458 O O . ARG A 1 195 ? -4.165 -15.588 5.623 1.00 96.19 195 ARG A O 1
ATOM 1465 N N . LEU A 1 196 ? -4.130 -13.398 5.101 1.00 96.62 196 LEU A N 1
ATOM 1466 C CA . LEU A 1 196 ? -5.563 -13.154 5.325 1.00 96.62 196 LEU A CA 1
ATOM 1467 C C . LEU A 1 196 ? -6.358 -12.803 4.055 1.00 96.62 196 LEU A C 1
ATOM 1469 O O . LEU A 1 196 ? -7.567 -12.590 4.140 1.00 96.62 196 LEU A O 1
ATOM 1473 N N . GLN A 1 197 ? -5.729 -12.765 2.875 1.00 96.69 197 GLN A N 1
ATOM 1474 C CA . GLN A 1 197 ? -6.404 -12.448 1.604 1.00 96.69 197 GLN A CA 1
ATOM 1475 C C . GLN A 1 197 ? -7.648 -13.308 1.348 1.00 96.69 197 GLN A C 1
ATOM 1477 O O . GLN A 1 197 ? -8.662 -12.781 0.897 1.00 96.69 197 GLN A O 1
ATOM 1482 N N . ASP A 1 198 ? -7.603 -14.601 1.677 1.00 96.25 198 ASP A N 1
ATOM 1483 C CA . ASP A 1 198 ? -8.724 -15.517 1.447 1.00 96.25 198 ASP A CA 1
ATOM 1484 C C . ASP A 1 198 ? -9.907 -15.215 2.381 1.00 96.25 198 ASP A C 1
ATOM 1486 O O . ASP A 1 198 ? -11.062 -15.378 1.990 1.00 96.25 198 ASP A O 1
ATOM 1490 N N . GLU A 1 199 ? -9.638 -14.729 3.600 1.00 95.75 199 GLU A N 1
ATOM 1491 C CA . GLU A 1 199 ? -10.678 -14.328 4.555 1.00 95.75 199 GLU A CA 1
ATOM 1492 C C . GLU A 1 199 ? -11.361 -13.021 4.144 1.00 95.75 199 GLU A C 1
ATOM 1494 O O . GLU A 1 199 ? -12.578 -12.888 4.282 1.00 95.75 199 GLU A O 1
ATOM 1499 N N . PHE A 1 200 ? -10.586 -12.056 3.642 1.00 95.31 200 PHE A N 1
ATOM 1500 C CA . PHE A 1 200 ? -11.089 -10.727 3.283 1.00 95.31 200 PHE A CA 1
ATOM 1501 C C . PHE A 1 200 ? -11.579 -10.615 1.835 1.00 95.31 200 PHE A C 1
ATOM 1503 O O . PHE A 1 200 ? -12.188 -9.609 1.472 1.00 95.31 200 PHE A O 1
ATOM 1510 N N . GLY A 1 201 ? -11.368 -11.645 1.014 1.00 95.00 201 GLY A N 1
ATOM 1511 C CA . GLY A 1 201 ? -11.792 -11.666 -0.386 1.00 95.00 201 GLY A CA 1
ATOM 1512 C C . GLY A 1 201 ? -10.825 -10.969 -1.347 1.00 95.00 201 GLY A C 1
ATOM 1513 O O . GLY A 1 201 ? -11.234 -10.610 -2.450 1.00 95.00 201 GLY A O 1
ATOM 1514 N N . GLY A 1 202 ? -9.565 -10.786 -0.945 1.00 96.56 202 GLY A N 1
ATOM 1515 C CA . GLY A 1 202 ? -8.506 -10.222 -1.778 1.00 96.56 202 GLY A CA 1
ATOM 1516 C C . GLY A 1 202 ? -7.429 -9.466 -0.995 1.00 96.56 202 GLY A C 1
ATOM 1517 O O . GLY A 1 202 ? -7.576 -9.160 0.190 1.00 96.56 202 GLY A O 1
ATOM 1518 N N . LEU A 1 203 ? -6.328 -9.151 -1.687 1.00 97.69 203 LEU A N 1
ATOM 1519 C CA . LEU A 1 203 ? -5.203 -8.386 -1.132 1.00 97.69 203 LEU A CA 1
ATOM 1520 C C . LEU A 1 203 ? -5.617 -6.958 -0.749 1.00 97.69 203 LEU A C 1
ATOM 1522 O O . LEU A 1 203 ? -5.227 -6.471 0.306 1.00 97.69 203 LEU A O 1
ATOM 1526 N N . GLU A 1 204 ? -6.442 -6.300 -1.568 1.00 97.44 204 GLU A N 1
ATOM 1527 C CA . GLU A 1 204 ? -6.897 -4.925 -1.320 1.00 97.44 204 GLU A CA 1
ATOM 1528 C C . GLU A 1 204 ? -7.766 -4.824 -0.065 1.00 97.44 204 GLU A C 1
ATOM 1530 O O . GLU A 1 204 ? -7.599 -3.917 0.749 1.00 97.44 204 GLU A O 1
ATOM 1535 N N . GLN A 1 205 ? -8.685 -5.770 0.123 1.00 98.00 205 GLN A N 1
ATOM 1536 C CA . GLN A 1 205 ? -9.558 -5.820 1.291 1.00 98.00 205 GLN A CA 1
ATOM 1537 C C . GLN A 1 205 ? -8.750 -6.124 2.553 1.00 98.00 205 GLN A C 1
ATOM 1539 O O . GLN A 1 205 ? -8.958 -5.474 3.578 1.00 98.00 205 GLN A O 1
ATOM 1544 N N . ALA A 1 206 ? -7.787 -7.047 2.467 1.00 97.88 206 ALA A N 1
ATOM 1545 C CA . ALA A 1 206 ? -6.868 -7.314 3.567 1.00 97.88 206 ALA A CA 1
ATOM 1546 C C . ALA A 1 206 ? -6.005 -6.083 3.900 1.00 97.88 206 ALA A C 1
ATOM 1548 O O . ALA A 1 206 ? -5.810 -5.765 5.069 1.00 97.88 206 ALA A O 1
ATOM 1549 N N . LEU A 1 207 ? -5.536 -5.331 2.903 1.00 98.12 207 LEU A N 1
ATOM 1550 C CA . LEU A 1 207 ? -4.777 -4.105 3.145 1.00 98.12 207 LEU A CA 1
ATOM 1551 C C . LEU A 1 207 ? -5.638 -2.990 3.748 1.00 98.12 207 LEU A C 1
ATOM 1553 O O . LEU A 1 207 ? -5.182 -2.299 4.653 1.00 98.12 207 LEU A O 1
ATOM 1557 N N . ASN A 1 208 ? -6.889 -2.835 3.313 1.00 98.06 208 ASN A N 1
ATOM 1558 C CA . ASN A 1 208 ? -7.826 -1.905 3.948 1.00 98.06 208 ASN A CA 1
ATOM 1559 C C . ASN A 1 208 ? -8.046 -2.251 5.427 1.00 98.06 208 ASN A C 1
ATOM 1561 O O . ASN A 1 208 ? -8.079 -1.353 6.267 1.00 98.06 208 ASN A O 1
ATOM 1565 N N . GLU A 1 209 ? -8.150 -3.540 5.760 1.00 97.69 209 GLU A N 1
ATOM 1566 C CA . GLU A 1 209 ? -8.227 -3.975 7.154 1.00 97.69 209 GLU A CA 1
ATOM 1567 C C . GLU A 1 209 ? -6.931 -3.679 7.919 1.00 97.69 209 GLU A C 1
ATOM 1569 O O . GLU A 1 209 ? -6.988 -3.205 9.051 1.00 97.69 209 GLU A O 1
ATOM 1574 N N . TYR A 1 210 ? -5.767 -3.902 7.306 1.00 98.12 210 TYR A N 1
ATOM 1575 C CA . TYR A 1 210 ? -4.475 -3.563 7.903 1.00 98.12 210 TYR A CA 1
ATOM 1576 C C . TYR A 1 210 ? -4.376 -2.063 8.219 1.00 98.12 210 TYR A C 1
ATOM 1578 O O . TYR A 1 210 ? -4.039 -1.682 9.340 1.00 98.12 210 TYR A O 1
ATOM 1586 N N . LEU A 1 211 ? -4.743 -1.199 7.267 1.00 97.81 211 LEU A N 1
ATOM 1587 C CA . LEU A 1 211 ? -4.787 0.252 7.469 1.00 97.81 211 LEU A CA 1
ATOM 1588 C C . LEU A 1 211 ? -5.764 0.632 8.583 1.00 97.81 211 LEU A C 1
ATOM 1590 O O . LEU A 1 211 ? -5.465 1.512 9.391 1.00 97.81 211 LEU A O 1
ATOM 1594 N N . LEU A 1 212 ? -6.924 -0.021 8.645 1.00 96.94 212 LEU A N 1
ATOM 1595 C CA . LEU A 1 212 ? -7.907 0.204 9.700 1.00 96.94 212 LEU A CA 1
ATOM 1596 C C . LEU A 1 212 ? -7.358 -0.186 11.078 1.00 96.94 212 LEU A C 1
ATOM 1598 O O . LEU A 1 212 ? -7.525 0.571 12.034 1.00 96.94 212 LEU A O 1
ATOM 1602 N N . ALA A 1 213 ? -6.680 -1.331 11.183 1.00 97.12 213 ALA A N 1
ATOM 1603 C CA . ALA A 1 213 ? -6.056 -1.786 12.421 1.00 97.12 213 ALA A CA 1
ATOM 1604 C C . ALA A 1 213 ? -5.074 -0.737 12.961 1.00 97.12 213 ALA A C 1
ATOM 1606 O O . ALA A 1 213 ? -5.168 -0.351 14.128 1.00 97.12 213 ALA A O 1
ATOM 1607 N N . LEU A 1 214 ? -4.207 -0.206 12.090 1.00 97.12 214 LEU A N 1
ATOM 1608 C CA . LEU A 1 214 ? -3.249 0.841 12.450 1.00 97.12 214 LEU A CA 1
ATOM 1609 C C . LEU A 1 214 ? -3.943 2.120 12.934 1.00 97.12 214 LEU A C 1
ATOM 1611 O O . LEU A 1 214 ? -3.578 2.660 13.977 1.00 97.12 214 LEU A O 1
ATOM 1615 N N . GLN A 1 215 ? -4.984 2.575 12.233 1.00 95.94 215 GLN A N 1
ATOM 1616 C CA . GLN A 1 215 ? -5.740 3.777 12.613 1.00 95.94 215 GLN A CA 1
ATOM 1617 C C . GLN A 1 215 ? -6.453 3.638 13.965 1.00 95.94 215 GLN A C 1
ATOM 1619 O O . GLN A 1 215 ? -6.604 4.619 14.693 1.00 95.94 215 GLN A O 1
ATOM 1624 N N . LEU A 1 216 ? -6.882 2.425 14.323 1.00 95.44 216 LEU A N 1
ATOM 1625 C CA . LEU A 1 216 ? -7.503 2.130 15.618 1.00 95.44 216 LEU A CA 1
ATOM 1626 C C . LEU A 1 216 ? -6.474 1.833 16.727 1.00 95.44 216 LEU A C 1
ATOM 1628 O O . LEU A 1 216 ? -6.863 1.595 17.877 1.00 95.44 216 LEU A O 1
ATOM 1632 N N . GLY A 1 217 ? -5.176 1.834 16.402 1.00 95.19 217 GLY A N 1
ATOM 1633 C CA . GLY A 1 217 ? -4.097 1.472 17.322 1.00 95.19 217 GLY A CA 1
ATOM 1634 C C . GLY A 1 217 ? -4.159 0.008 17.766 1.00 95.19 217 GLY A C 1
ATOM 1635 O O . GLY A 1 217 ? -3.822 -0.304 18.910 1.00 95.19 217 GLY A O 1
ATOM 1636 N N . LEU A 1 218 ? -4.661 -0.871 16.899 1.00 96.00 218 LEU A N 1
ATOM 1637 C CA . LEU A 1 218 ? -4.668 -2.317 17.092 1.00 96.00 218 LEU A CA 1
ATOM 1638 C C . LEU A 1 218 ? -3.412 -2.915 16.467 1.00 96.00 218 LEU A C 1
ATOM 1640 O O . LEU A 1 218 ? -2.929 -2.428 15.446 1.00 96.00 218 LEU A O 1
ATOM 1644 N N . ASN A 1 219 ? -2.906 -3.996 17.056 1.00 95.88 219 ASN A N 1
ATOM 1645 C CA . ASN A 1 219 ? -1.843 -4.764 16.431 1.00 95.88 219 ASN A CA 1
ATOM 1646 C C . ASN A 1 219 ? -2.449 -5.650 15.326 1.00 95.88 219 ASN A C 1
ATOM 1648 O O . ASN A 1 219 ? -3.278 -6.511 15.637 1.00 95.88 219 ASN A O 1
ATOM 1652 N N . PRO A 1 220 ? -2.060 -5.482 14.049 1.00 94.00 220 PRO A N 1
ATOM 1653 C CA . PRO A 1 220 ? -2.591 -6.301 12.962 1.00 94.00 220 PRO A CA 1
ATOM 1654 C C . PRO A 1 220 ? -2.286 -7.796 13.141 1.00 94.00 220 PRO A C 1
ATOM 1656 O O . PRO A 1 220 ? -3.062 -8.642 12.705 1.00 94.00 220 PRO A O 1
ATOM 1659 N N . GLU A 1 221 ? -1.190 -8.153 13.815 1.00 92.88 221 GLU A N 1
ATOM 1660 C CA . GLU A 1 221 ? -0.828 -9.559 14.039 1.00 92.88 221 GLU A CA 1
ATOM 1661 C C . GLU A 1 221 ? -1.824 -10.297 14.946 1.00 92.88 221 GLU A C 1
ATOM 1663 O O . GLU A 1 221 ? -2.048 -11.500 14.773 1.00 92.88 221 GLU A O 1
ATOM 1668 N N . ASP A 1 222 ? -2.493 -9.575 15.850 1.00 94.06 222 ASP A N 1
ATOM 1669 C CA . ASP A 1 222 ? -3.475 -10.147 16.774 1.00 94.06 222 ASP A CA 1
ATOM 1670 C C . ASP A 1 222 ? -4.673 -10.734 16.020 1.00 94.06 222 ASP A C 1
ATOM 1672 O O . ASP A 1 222 ? -5.312 -11.667 16.502 1.00 94.06 222 ASP A O 1
ATOM 1676 N N . ARG A 1 223 ? -4.958 -10.250 14.802 1.00 94.00 223 ARG A N 1
ATOM 1677 C CA . ARG A 1 223 ? -6.024 -10.808 13.966 1.00 94.00 223 ARG A CA 1
ATOM 1678 C C . ARG A 1 223 ? -5.755 -12.264 13.590 1.00 94.00 223 ARG A C 1
ATOM 1680 O O . ARG A 1 223 ? -6.694 -13.054 13.560 1.00 94.00 223 ARG A O 1
ATOM 1687 N N . ALA A 1 224 ? -4.501 -12.613 13.304 1.00 90.00 224 ALA A N 1
ATOM 1688 C CA . ALA A 1 224 ? -4.119 -13.978 12.948 1.00 90.00 224 ALA A CA 1
ATOM 1689 C C . ALA A 1 224 ? -4.002 -14.885 14.186 1.00 90.00 224 ALA A C 1
ATOM 1691 O O . ALA A 1 224 ? -4.274 -16.081 14.097 1.00 90.00 224 ALA A O 1
ATOM 1692 N N . ALA A 1 225 ? -3.608 -14.325 15.334 1.00 92.44 225 ALA A N 1
ATOM 1693 C CA . ALA A 1 225 ? -3.445 -15.075 16.578 1.00 92.44 225 ALA A CA 1
ATOM 1694 C C . ALA A 1 225 ? -4.780 -15.319 17.307 1.00 92.44 225 ALA A C 1
ATOM 1696 O O . ALA A 1 225 ? -5.077 -16.449 17.699 1.00 92.44 225 ALA A O 1
ATOM 1697 N N . GLU A 1 226 ? -5.594 -14.274 17.474 1.00 95.75 226 GLU A N 1
ATOM 1698 C CA . GLU A 1 226 ? -6.839 -14.287 18.249 1.00 95.75 226 GLU A CA 1
ATOM 1699 C C . GLU A 1 226 ? -7.965 -13.513 17.527 1.00 95.75 226 GLU A C 1
ATOM 1701 O O . GLU A 1 226 ? -8.364 -12.422 17.954 1.00 95.75 226 GLU A O 1
ATOM 1706 N N . PRO A 1 227 ? -8.561 -14.086 16.459 1.00 94.00 227 PRO A N 1
ATOM 1707 C CA . PRO A 1 227 ? -9.542 -13.390 15.623 1.00 94.00 227 PRO A CA 1
ATOM 1708 C C . PRO A 1 227 ? -10.723 -12.806 16.408 1.00 94.00 227 PRO A C 1
ATOM 1710 O O . PRO A 1 227 ? -11.172 -11.698 16.126 1.00 94.00 227 PRO A O 1
ATOM 1713 N N . GLY A 1 228 ? -11.222 -13.538 17.411 1.00 95.81 228 GLY A N 1
ATOM 1714 C CA . GLY A 1 228 ? -12.355 -13.107 18.234 1.00 95.81 228 GLY A CA 1
ATOM 1715 C C . GLY A 1 228 ? -12.037 -11.896 19.113 1.00 95.81 228 GLY A C 1
ATOM 1716 O O . GLY A 1 228 ? -12.808 -10.939 19.129 1.00 95.81 228 GLY A O 1
ATOM 1717 N N . ALA A 1 229 ? -10.885 -11.910 19.792 1.00 95.81 229 ALA A N 1
ATOM 1718 C CA . ALA A 1 229 ? -10.451 -10.803 20.642 1.00 95.81 229 ALA A CA 1
ATOM 1719 C C . ALA A 1 229 ? -10.184 -9.538 19.812 1.00 95.81 229 ALA A C 1
ATOM 1721 O O . ALA A 1 229 ? -10.592 -8.440 20.198 1.00 95.81 229 ALA A O 1
ATOM 1722 N N . TYR A 1 230 ? -9.581 -9.706 18.631 1.00 96.62 230 TYR A N 1
ATOM 1723 C CA . TYR A 1 230 ? -9.372 -8.621 17.677 1.00 96.62 230 TYR A CA 1
ATOM 1724 C C . TYR A 1 230 ? -10.698 -7.969 17.243 1.00 96.62 230 TYR A C 1
ATOM 1726 O O . TYR A 1 230 ? -10.829 -6.746 17.291 1.00 96.62 230 TYR A O 1
ATOM 1734 N N . GLU A 1 231 ? -11.715 -8.759 16.878 1.00 96.06 231 GLU A N 1
ATOM 1735 C CA . GLU A 1 231 ? -13.028 -8.233 16.463 1.00 96.06 231 GLU A CA 1
ATOM 1736 C C . GLU A 1 231 ? -13.752 -7.484 17.587 1.00 96.06 231 GLU A C 1
ATOM 1738 O O . GLU A 1 231 ? -14.405 -6.464 17.348 1.00 96.06 231 GLU A O 1
ATOM 1743 N N . GLU A 1 232 ? -13.649 -7.969 18.824 1.00 96.94 232 GLU A N 1
ATOM 1744 C CA . GLU A 1 232 ? -14.207 -7.279 19.988 1.00 96.94 232 GLU A CA 1
ATOM 1745 C C . GLU A 1 232 ? -13.495 -5.947 20.245 1.00 96.94 232 GLU A C 1
ATOM 1747 O O . GLU A 1 232 ? -14.158 -4.920 20.429 1.00 96.94 232 GLU A O 1
ATOM 1752 N N . ALA A 1 233 ? -12.160 -5.936 20.191 1.00 96.31 233 ALA A N 1
ATOM 1753 C CA . ALA A 1 233 ? -11.364 -4.722 20.337 1.00 96.31 233 ALA A CA 1
ATOM 1754 C C . ALA A 1 233 ? -11.680 -3.704 19.230 1.00 96.31 233 ALA A C 1
ATOM 1756 O O . ALA A 1 233 ? -11.916 -2.529 19.524 1.00 96.31 233 ALA A O 1
ATOM 1757 N N . LYS A 1 234 ? -11.781 -4.157 17.977 1.00 96.31 234 LYS A N 1
ATOM 1758 C CA . LYS A 1 234 ? -12.177 -3.344 16.821 1.00 96.31 234 LYS A CA 1
ATOM 1759 C C . LYS A 1 234 ? -13.548 -2.705 17.015 1.00 96.31 234 LYS A C 1
ATOM 1761 O O . LYS A 1 234 ? -13.679 -1.487 16.892 1.00 96.31 234 LYS A O 1
ATOM 1766 N N . LYS A 1 235 ? -14.565 -3.492 17.380 1.00 95.81 235 LYS A N 1
ATOM 1767 C CA . LYS A 1 235 ? -15.921 -2.978 17.648 1.00 95.81 235 LYS A CA 1
ATOM 1768 C C . LYS A 1 235 ? -15.930 -1.964 18.785 1.00 95.81 235 LYS A C 1
ATOM 1770 O O . LYS A 1 235 ? -16.590 -0.933 18.673 1.00 95.81 235 LYS A O 1
ATOM 1775 N N . LYS A 1 236 ? -15.179 -2.231 19.857 1.00 95.69 236 LYS A N 1
ATOM 1776 C CA . LYS A 1 236 ? -15.050 -1.310 20.988 1.00 95.69 236 LYS A CA 1
ATOM 1777 C C . LYS A 1 236 ? -14.451 0.028 20.548 1.00 95.69 236 LYS A C 1
ATOM 1779 O O . LYS A 1 236 ? -15.065 1.061 20.798 1.00 95.69 236 LYS A O 1
ATOM 1784 N N . ARG A 1 237 ? -13.321 0.019 19.835 1.00 94.69 237 ARG A N 1
ATOM 1785 C CA . ARG A 1 237 ? -12.666 1.246 19.343 1.00 94.69 237 ARG A CA 1
ATOM 1786 C C . ARG A 1 237 ? -13.556 2.044 18.390 1.00 94.69 237 ARG A C 1
ATOM 1788 O O . ARG A 1 237 ? -13.653 3.257 18.529 1.00 94.69 237 ARG A O 1
ATOM 1795 N N . LEU A 1 238 ? -14.266 1.370 17.484 1.00 93.25 238 LEU A N 1
ATOM 1796 C CA . LEU A 1 238 ? -15.229 2.026 16.592 1.00 93.25 238 LEU A CA 1
ATOM 1797 C C . LEU A 1 238 ? -16.405 2.649 17.360 1.00 93.25 238 LEU A C 1
ATOM 1799 O O . LEU A 1 238 ? -16.882 3.717 16.992 1.00 93.25 238 LEU A O 1
ATOM 1803 N N . SER A 1 239 ? -16.860 2.021 18.449 1.00 92.94 239 SER A N 1
ATOM 1804 C CA . SER A 1 239 ? -17.930 2.585 19.284 1.00 92.94 239 SER A CA 1
ATOM 1805 C C . SER A 1 239 ? -17.495 3.809 20.101 1.00 92.94 239 SER A C 1
ATOM 1807 O O . SER A 1 239 ? -18.330 4.652 20.423 1.00 92.94 239 SER A O 1
ATOM 1809 N N . GLU A 1 240 ? -16.201 3.924 20.416 1.00 92.62 240 GLU A N 1
ATOM 1810 C CA . GLU A 1 240 ? -15.627 5.070 21.134 1.00 92.62 240 GLU A CA 1
ATOM 1811 C C . GLU A 1 240 ? -15.519 6.318 20.242 1.00 92.62 240 GLU A C 1
ATOM 1813 O O . GLU A 1 240 ? -15.537 7.435 20.757 1.00 92.62 240 GLU A O 1
ATOM 1818 N N . ASN A 1 241 ? -15.457 6.144 18.917 1.00 88.69 241 ASN A N 1
ATOM 1819 C CA . ASN A 1 241 ? -15.390 7.241 17.956 1.00 88.69 241 ASN A CA 1
ATOM 1820 C C . ASN A 1 241 ? -16.439 7.076 16.834 1.00 88.69 241 ASN A C 1
ATOM 1822 O O . ASN A 1 241 ? -16.127 6.560 15.762 1.00 88.69 241 ASN A O 1
ATOM 1826 N N . PRO A 1 242 ? -17.688 7.536 17.043 1.00 82.62 242 PRO A N 1
ATOM 1827 C CA . PRO A 1 242 ? -18.771 7.366 16.071 1.00 82.62 242 PRO A CA 1
ATOM 1828 C C . PRO A 1 242 ? -18.595 8.187 14.784 1.00 82.62 242 PRO A C 1
ATOM 1830 O O . PRO A 1 242 ? -19.295 7.930 13.809 1.00 82.62 242 PRO A O 1
ATOM 1833 N N . LEU A 1 243 ? -17.687 9.169 14.776 1.00 83.44 243 LEU A N 1
ATOM 1834 C CA . LEU A 1 243 ? -17.338 9.967 13.595 1.00 83.44 243 LEU A CA 1
ATOM 1835 C C . LEU A 1 243 ? -16.077 9.445 12.895 1.00 83.44 243 LEU A C 1
ATOM 1837 O O . LEU A 1 243 ? -15.574 10.086 11.977 1.00 83.44 243 LEU A O 1
ATOM 1841 N N . PHE A 1 244 ? -15.554 8.292 13.318 1.00 87.88 244 PHE A N 1
ATOM 1842 C CA . PHE A 1 244 ? -14.365 7.707 12.724 1.00 87.88 244 PHE A CA 1
ATOM 1843 C C . PHE A 1 244 ? -14.587 7.403 11.236 1.00 87.88 244 PHE A C 1
ATOM 1845 O O . PHE A 1 244 ? -15.382 6.534 10.868 1.00 87.88 244 PHE A O 1
ATOM 1852 N N . ARG A 1 245 ? -13.844 8.107 10.379 1.00 89.31 245 ARG A N 1
ATOM 1853 C CA . ARG A 1 245 ? -13.781 7.862 8.939 1.00 89.31 245 ARG A CA 1
ATOM 1854 C C . ARG A 1 245 ? -12.500 7.094 8.636 1.00 89.31 245 ARG A C 1
ATOM 1856 O O . ARG A 1 245 ? -11.409 7.625 8.794 1.00 89.31 245 ARG A O 1
ATOM 1863 N N . ALA A 1 246 ? -12.645 5.843 8.211 1.00 93.00 246 ALA A N 1
ATOM 1864 C CA . ALA A 1 246 ? -11.504 5.002 7.878 1.00 93.00 246 ALA A CA 1
ATOM 1865 C C . ALA A 1 246 ? -10.797 5.509 6.614 1.00 93.00 246 ALA A C 1
ATOM 1867 O O . ALA A 1 246 ? -11.422 5.645 5.558 1.00 93.00 246 ALA A O 1
ATOM 1868 N N . ILE A 1 247 ? -9.487 5.709 6.712 1.00 94.44 247 ILE A N 1
ATOM 1869 C CA . ILE A 1 247 ? -8.594 5.858 5.569 1.00 94.44 247 ILE A CA 1
ATOM 1870 C C . ILE A 1 247 ? -8.449 4.480 4.919 1.00 94.44 247 ILE A C 1
ATOM 1872 O O . ILE A 1 247 ? -8.007 3.518 5.551 1.00 94.44 247 ILE A O 1
ATOM 1876 N N . THR A 1 248 ? -8.849 4.388 3.660 1.00 96.44 248 THR A N 1
ATOM 1877 C CA . THR A 1 248 ? -8.773 3.190 2.817 1.00 96.44 248 THR A CA 1
ATOM 1878 C C . THR A 1 248 ? -7.844 3.456 1.637 1.00 96.44 248 THR A C 1
ATOM 1880 O O . THR A 1 248 ? -7.461 4.599 1.383 1.00 96.44 248 THR A O 1
ATOM 1883 N N . ILE A 1 249 ? -7.512 2.422 0.866 1.00 96.69 249 ILE A N 1
ATOM 1884 C CA . ILE A 1 249 ? -6.775 2.581 -0.397 1.00 96.69 249 ILE A CA 1
ATOM 1885 C C . ILE A 1 249 ? -7.497 3.577 -1.312 1.00 96.69 249 ILE A C 1
ATOM 1887 O O . ILE A 1 249 ? -6.864 4.461 -1.875 1.00 96.69 249 ILE A O 1
ATOM 1891 N N . GLN A 1 250 ? -8.825 3.487 -1.412 1.00 96.12 250 GLN A N 1
ATOM 1892 C CA . GLN A 1 250 ? -9.603 4.378 -2.269 1.00 96.12 250 GLN A CA 1
ATOM 1893 C C . GLN A 1 250 ? -9.494 5.843 -1.824 1.00 96.12 250 GLN A C 1
ATOM 1895 O O . GLN A 1 250 ? -9.307 6.719 -2.664 1.00 96.12 250 GLN A O 1
ATOM 1900 N N . SER A 1 251 ? -9.575 6.119 -0.518 1.00 94.25 251 SER A N 1
ATOM 1901 C CA . SER A 1 251 ? -9.435 7.495 -0.026 1.00 94.25 251 SER A CA 1
ATOM 1902 C C . SER A 1 251 ? -8.007 8.020 -0.193 1.00 94.25 251 SER A C 1
ATOM 1904 O O . SER A 1 251 ? -7.826 9.194 -0.494 1.00 94.25 251 SER A O 1
ATOM 1906 N N . LEU A 1 252 ? -6.992 7.157 -0.058 1.00 93.81 252 LEU A N 1
ATOM 1907 C CA . LEU A 1 252 ? -5.600 7.510 -0.353 1.00 93.81 252 LEU A CA 1
ATOM 1908 C C . LEU A 1 252 ? -5.400 7.863 -1.827 1.00 93.81 252 LEU A C 1
ATOM 1910 O O . LEU A 1 252 ? -4.741 8.851 -2.139 1.00 93.81 252 LEU A O 1
ATOM 1914 N N . GLU A 1 253 ? -5.972 7.075 -2.734 1.00 93.12 253 GLU A N 1
ATOM 1915 C CA . GLU A 1 253 ? -5.917 7.346 -4.170 1.00 93.12 253 GLU A CA 1
ATOM 1916 C C . GLU A 1 253 ? -6.611 8.660 -4.526 1.00 93.12 253 GLU A C 1
ATOM 1918 O O . GLU A 1 253 ? -6.048 9.466 -5.266 1.00 93.12 253 GLU A O 1
ATOM 1923 N N . GLU A 1 254 ? -7.803 8.896 -3.978 1.00 93.69 254 GLU A N 1
ATOM 1924 C CA . GLU A 1 254 ? -8.546 10.143 -4.162 1.00 93.69 254 GLU A CA 1
ATOM 1925 C C . GLU A 1 254 ? -7.732 11.346 -3.674 1.00 93.69 254 GLU A C 1
ATOM 1927 O O . GLU A 1 254 ? -7.542 12.306 -4.426 1.00 93.69 254 GLU A O 1
ATOM 1932 N N . LYS A 1 255 ? -7.156 11.259 -2.468 1.00 92.38 255 LYS A N 1
ATOM 1933 C CA . LYS A 1 255 ? -6.340 12.336 -1.898 1.00 92.38 255 LYS A CA 1
ATOM 1934 C C . LYS A 1 255 ? -5.055 12.576 -2.689 1.00 92.38 255 LYS A C 1
ATOM 1936 O O . LYS A 1 255 ? -4.695 13.722 -2.948 1.00 92.38 255 LYS A O 1
ATOM 1941 N N . ALA A 1 256 ? -4.379 11.517 -3.128 1.00 89.19 256 ALA A N 1
ATOM 1942 C CA . ALA A 1 256 ? -3.180 11.637 -3.955 1.00 89.19 256 ALA A CA 1
ATOM 1943 C C . ALA A 1 256 ? -3.482 12.301 -5.314 1.00 89.19 256 ALA A C 1
ATOM 1945 O O . ALA A 1 256 ? -2.693 13.113 -5.803 1.00 89.19 256 ALA A O 1
ATOM 1946 N N . LEU A 1 257 ? -4.633 11.992 -5.923 1.00 91.31 257 LEU A N 1
ATOM 1947 C CA . LEU A 1 257 ? -5.079 12.638 -7.160 1.00 91.31 257 LEU A CA 1
ATOM 1948 C C . LEU A 1 257 ? -5.429 14.111 -6.945 1.00 91.31 257 LEU A C 1
ATOM 1950 O O . LEU A 1 257 ? -5.055 14.942 -7.775 1.00 91.31 257 LEU A O 1
ATOM 1954 N N . GLU A 1 258 ? -6.111 14.437 -5.849 1.00 90.81 258 GLU A N 1
ATOM 1955 C CA . GLU A 1 258 ? -6.410 15.818 -5.463 1.00 90.81 258 GLU A CA 1
ATOM 1956 C C . GLU A 1 258 ? -5.118 16.637 -5.327 1.00 90.81 258 GLU A C 1
ATOM 1958 O O . GLU A 1 258 ? -4.980 17.690 -5.953 1.00 90.81 258 GLU A O 1
ATOM 1963 N N . GLN A 1 259 ? -4.121 16.110 -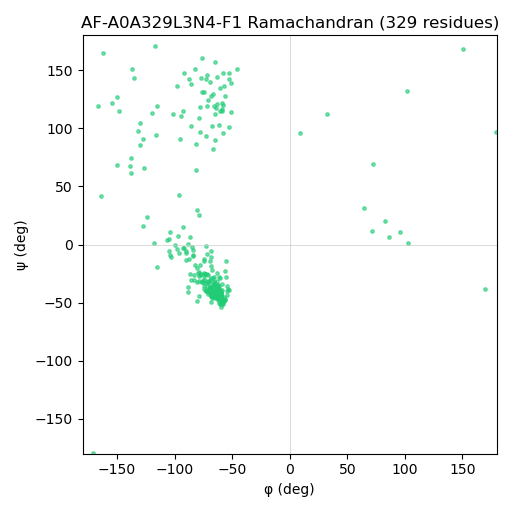4.611 1.00 88.00 259 GLN A N 1
ATOM 1964 C CA . GLN A 1 259 ? -2.819 16.764 -4.450 1.00 88.00 259 GLN A CA 1
ATOM 1965 C C . GLN A 1 259 ? -2.096 16.994 -5.779 1.00 88.00 259 GLN A C 1
ATOM 1967 O O . GLN A 1 259 ? -1.536 18.070 -6.009 1.00 88.00 259 GLN A O 1
ATOM 1972 N N . LEU A 1 260 ? -2.128 16.007 -6.677 1.00 86.69 260 LEU A N 1
ATOM 1973 C CA . LEU A 1 260 ? -1.527 16.130 -8.002 1.00 86.69 260 LEU A CA 1
ATOM 1974 C C . LEU A 1 260 ? -2.235 17.201 -8.843 1.00 86.69 260 LEU A C 1
ATOM 1976 O O . LEU A 1 260 ? -1.582 17.966 -9.556 1.00 86.69 260 LEU A O 1
ATOM 1980 N N . GLN A 1 261 ? -3.564 17.283 -8.775 1.00 89.06 261 GLN A N 1
ATOM 1981 C CA . GLN A 1 261 ? -4.322 18.325 -9.470 1.00 89.06 261 GLN A CA 1
ATOM 1982 C C . GLN A 1 261 ? -4.021 19.716 -8.909 1.00 89.06 261 GLN A C 1
ATOM 1984 O O . GLN A 1 261 ? -3.865 20.662 -9.685 1.00 89.06 261 GLN A O 1
ATOM 1989 N N . GLU A 1 262 ? -3.895 19.830 -7.590 1.00 88.00 262 GLU A N 1
ATOM 1990 C CA . GLU A 1 262 ? -3.602 21.093 -6.919 1.00 88.00 262 GLU A CA 1
ATOM 1991 C C . GLU A 1 262 ? -2.179 21.581 -7.213 1.00 88.00 262 GLU A C 1
ATOM 1993 O O . GLU A 1 262 ? -1.992 22.731 -7.607 1.00 88.00 262 GLU A O 1
ATOM 1998 N N . SER A 1 263 ? -1.182 20.693 -7.179 1.00 83.94 263 SER A N 1
ATOM 1999 C CA . SER A 1 263 ? 0.197 21.035 -7.564 1.00 83.94 263 SER A CA 1
ATOM 2000 C C . SER A 1 263 ? 0.277 21.522 -9.013 1.00 83.94 263 SER A C 1
ATOM 2002 O O . SER A 1 263 ? 0.870 22.563 -9.297 1.00 83.94 263 SER A O 1
ATOM 2004 N N . ASN A 1 264 ? -0.415 20.843 -9.935 1.00 85.44 264 ASN A N 1
ATOM 2005 C CA . ASN A 1 264 ? -0.499 21.278 -11.332 1.00 85.44 264 ASN A CA 1
ATOM 2006 C C . ASN A 1 264 ? -1.181 22.647 -11.493 1.00 85.44 264 ASN A C 1
ATOM 2008 O O . ASN A 1 264 ? -0.836 23.411 -12.401 1.00 85.44 264 ASN A O 1
ATOM 2012 N N . ARG A 1 265 ? -2.178 22.960 -10.657 1.00 88.50 265 ARG A N 1
ATOM 2013 C CA . ARG A 1 265 ? -2.854 24.263 -10.662 1.00 88.50 265 ARG A CA 1
ATOM 2014 C C . ARG A 1 265 ? -1.908 25.359 -10.176 1.00 88.50 265 ARG A C 1
ATOM 2016 O O . ARG A 1 265 ? -1.738 26.352 -10.884 1.00 88.50 265 ARG A O 1
ATOM 2023 N N . GLN A 1 266 ? -1.242 25.144 -9.046 1.00 84.44 266 GLN A N 1
ATOM 2024 C CA . GLN A 1 266 ? -0.296 26.099 -8.465 1.00 84.44 266 GLN A CA 1
ATOM 2025 C C . GLN A 1 266 ? 0.885 26.380 -9.399 1.00 84.44 266 GLN A C 1
ATOM 2027 O O . GLN A 1 266 ? 1.264 27.536 -9.588 1.00 84.44 266 GLN A O 1
ATOM 2032 N N . GLU A 1 267 ? 1.434 25.355 -10.057 1.00 83.19 267 GLU A N 1
ATOM 2033 C CA . GLU A 1 267 ? 2.489 25.540 -11.059 1.00 83.19 267 GLU A CA 1
ATOM 2034 C C . GLU A 1 267 ? 2.030 26.419 -12.228 1.00 83.19 267 GLU A C 1
ATOM 2036 O O . GLU A 1 267 ? 2.761 27.315 -12.658 1.00 83.19 267 GLU A O 1
ATOM 2041 N N . ARG A 1 268 ? 0.805 26.214 -12.727 1.00 82.94 268 ARG A N 1
ATOM 2042 C CA . ARG A 1 268 ? 0.237 27.046 -13.798 1.00 82.94 268 ARG A CA 1
ATOM 2043 C C . ARG A 1 268 ? 0.031 28.487 -13.343 1.00 82.94 268 ARG A C 1
ATOM 2045 O O . ARG A 1 268 ? 0.379 29.403 -14.084 1.00 82.94 268 ARG A O 1
ATOM 2052 N N . GLU A 1 269 ? -0.494 28.702 -12.142 1.00 81.44 269 GLU A N 1
ATOM 2053 C CA . GLU A 1 269 ? -0.745 30.042 -11.595 1.00 81.44 269 GLU A CA 1
ATOM 2054 C C . GLU A 1 269 ? 0.557 30.822 -11.334 1.00 81.44 269 GLU A C 1
ATOM 2056 O O . GLU A 1 269 ? 0.660 32.006 -11.686 1.00 81.44 269 GLU A O 1
ATOM 2061 N N . ASN A 1 270 ? 1.592 30.145 -10.829 1.00 75.88 270 ASN A N 1
ATOM 2062 C CA . ASN A 1 270 ? 2.921 30.727 -10.622 1.00 75.88 270 ASN A CA 1
ATOM 2063 C C . ASN A 1 270 ? 3.613 31.091 -11.948 1.00 75.88 270 ASN A C 1
ATOM 2065 O O . ASN A 1 270 ? 4.282 32.125 -12.048 1.00 75.88 270 ASN A O 1
ATOM 2069 N N . ASN A 1 271 ? 3.421 30.288 -12.999 1.00 68.12 271 ASN A N 1
ATOM 2070 C CA . ASN A 1 271 ? 4.024 30.548 -14.308 1.00 68.12 271 ASN A CA 1
ATOM 2071 C C . ASN A 1 271 ? 3.301 31.680 -15.072 1.00 68.12 271 ASN A C 1
ATOM 2073 O O . ASN A 1 271 ? 3.935 32.469 -15.773 1.00 68.12 271 ASN A O 1
ATOM 2077 N N . VAL A 1 272 ? 1.985 31.836 -14.881 1.00 60.84 272 VAL A N 1
ATOM 2078 C CA . VAL A 1 272 ? 1.201 32.930 -15.488 1.00 60.84 272 VAL A CA 1
ATOM 2079 C C . VAL A 1 272 ? 1.526 34.292 -14.855 1.00 60.84 272 VAL A C 1
ATOM 2081 O O . VAL A 1 272 ? 1.564 35.298 -15.565 1.00 60.84 272 VAL A O 1
ATOM 2084 N N . SER A 1 273 ? 1.865 34.345 -13.562 1.00 54.62 273 SER A N 1
ATOM 2085 C CA . SER A 1 273 ? 2.202 35.608 -12.874 1.00 54.62 273 SER A CA 1
ATOM 2086 C C . SER A 1 273 ? 3.582 36.187 -13.232 1.00 54.62 273 SER A C 1
ATOM 2088 O O . SER A 1 273 ? 3.843 37.358 -12.958 1.00 54.62 273 SER A O 1
ATOM 2090 N N . THR A 1 274 ? 4.451 35.422 -13.902 1.00 51.44 274 THR A N 1
ATOM 2091 C CA . THR A 1 274 ? 5.792 35.888 -14.328 1.00 51.44 274 THR A CA 1
ATOM 2092 C C . THR A 1 274 ? 5.827 36.311 -15.810 1.00 51.44 274 THR A C 1
ATOM 2094 O O . THR A 1 274 ? 6.845 36.777 -16.321 1.00 51.44 274 THR A O 1
ATOM 2097 N N . GLY A 1 275 ? 4.694 36.206 -16.514 1.00 49.59 275 GLY A N 1
ATOM 2098 C CA . GLY A 1 275 ? 4.572 36.441 -17.955 1.00 49.59 275 GLY A CA 1
ATOM 2099 C C . GLY A 1 275 ? 4.188 37.859 -18.391 1.00 49.59 275 GLY A C 1
ATOM 2100 O O . GLY A 1 275 ? 3.788 38.028 -19.542 1.00 49.59 275 GLY A O 1
ATOM 2101 N N . GLN A 1 276 ? 4.268 38.886 -17.531 1.00 46.91 276 GLN A N 1
ATOM 2102 C CA . GLN A 1 276 ? 3.883 40.245 -17.938 1.00 46.91 276 GLN A CA 1
ATOM 2103 C C . GLN A 1 276 ? 4.638 41.374 -17.211 1.00 46.91 276 GLN A C 1
ATOM 2105 O O . GLN A 1 276 ? 4.049 42.145 -16.467 1.00 46.91 276 GLN A O 1
ATOM 2110 N N . ALA A 1 277 ? 5.942 41.513 -17.480 1.00 42.25 277 ALA A N 1
ATOM 2111 C CA . ALA A 1 277 ? 6.663 42.801 -17.434 1.00 42.25 277 ALA A CA 1
ATOM 2112 C C . ALA A 1 277 ? 8.025 42.745 -18.167 1.00 42.25 277 ALA A C 1
ATOM 2114 O O . ALA A 1 277 ? 9.024 43.287 -17.706 1.00 42.25 277 ALA A O 1
ATOM 2115 N N . GLY A 1 278 ? 8.091 42.099 -19.336 1.00 39.28 278 GLY A N 1
ATOM 2116 C CA . GLY A 1 278 ? 9.236 42.193 -20.253 1.00 39.28 278 GLY A CA 1
ATOM 2117 C C . GLY A 1 278 ? 9.160 43.465 -21.095 1.00 39.28 278 GLY A C 1
ATOM 2118 O O . GLY A 1 278 ? 8.961 43.403 -22.304 1.00 39.28 278 GLY A O 1
ATOM 2119 N N . GLY A 1 279 ? 9.241 44.619 -20.437 1.00 48.81 279 GLY A N 1
ATOM 2120 C CA . GLY A 1 279 ? 9.111 45.933 -21.052 1.00 48.81 279 GLY A CA 1
ATOM 2121 C C . GLY A 1 279 ? 10.131 46.916 -20.505 1.00 48.81 279 GLY A C 1
ATOM 2122 O O . GLY A 1 279 ? 9.736 47.929 -19.953 1.00 48.81 279 GLY A O 1
ATOM 2123 N N . THR A 1 280 ? 11.424 46.648 -20.680 1.00 35.91 280 THR A N 1
ATOM 2124 C CA . THR A 1 280 ? 12.449 47.697 -20.763 1.00 35.91 280 THR A CA 1
ATOM 2125 C C . THR A 1 280 ? 13.642 47.199 -21.568 1.00 35.91 280 THR A C 1
ATOM 2127 O O . THR A 1 280 ? 14.291 46.208 -21.247 1.00 35.91 280 THR A O 1
ATOM 2130 N N . ALA A 1 281 ? 13.927 47.935 -22.639 1.00 47.97 281 ALA A N 1
ATOM 2131 C CA . ALA A 1 281 ? 15.178 47.894 -23.368 1.00 47.97 281 ALA A CA 1
ATOM 2132 C C . ALA A 1 281 ? 16.334 48.236 -22.410 1.00 47.97 281 ALA A C 1
ATOM 2134 O O . ALA A 1 281 ? 16.609 49.401 -22.132 1.00 47.97 281 ALA A O 1
ATOM 2135 N N . GLY A 1 282 ? 16.981 47.205 -21.873 1.00 36.12 282 GLY A N 1
ATOM 2136 C CA . GLY A 1 282 ? 18.194 47.309 -21.073 1.00 36.12 282 GLY A CA 1
ATOM 2137 C C . GLY A 1 282 ? 19.417 47.085 -21.949 1.00 36.12 282 GLY A C 1
ATOM 2138 O O . GLY A 1 282 ? 19.867 45.959 -22.121 1.00 36.12 282 GLY A O 1
ATOM 2139 N N . SER A 1 283 ? 19.941 48.174 -22.503 1.00 46.75 283 SER A N 1
ATOM 2140 C CA . SER A 1 283 ? 21.312 48.273 -23.003 1.00 46.75 283 SER A CA 1
ATOM 2141 C C . SER A 1 283 ? 22.290 47.806 -21.919 1.00 46.75 283 SER A C 1
ATOM 2143 O O . SER A 1 283 ? 22.426 48.480 -20.900 1.00 46.75 283 SER A O 1
ATOM 2145 N N . VAL A 1 284 ? 23.005 46.699 -22.143 1.00 36.75 284 VAL A N 1
ATOM 2146 C CA . VAL A 1 284 ? 24.152 46.304 -21.312 1.00 36.75 284 VAL A CA 1
ATOM 2147 C C . VAL A 1 284 ? 25.361 46.041 -22.207 1.00 36.75 284 VAL A C 1
ATOM 2149 O O . VAL A 1 284 ? 25.547 44.969 -22.768 1.00 36.75 284 VAL A O 1
ATOM 2152 N N . LEU A 1 285 ? 26.110 47.126 -22.393 1.00 35.84 285 LEU A N 1
ATOM 2153 C CA . LEU A 1 285 ? 27.565 47.238 -22.292 1.00 35.84 285 LEU A CA 1
ATOM 2154 C C . LEU A 1 285 ? 28.412 46.012 -22.675 1.00 35.84 285 LEU A C 1
ATOM 2156 O O . LEU A 1 285 ? 28.534 45.039 -21.934 1.00 35.84 285 LEU A O 1
ATOM 2160 N N . SER A 1 286 ? 29.136 46.190 -23.782 1.00 41.34 286 SER A N 1
ATOM 2161 C CA . SER A 1 286 ? 30.445 45.590 -24.040 1.00 41.34 286 SER A CA 1
ATOM 2162 C C . SER A 1 286 ? 31.403 45.697 -22.850 1.00 41.34 286 SER A C 1
ATOM 2164 O O . SER A 1 286 ? 31.470 46.744 -22.201 1.00 41.34 286 SER A O 1
ATOM 2166 N N . PRO A 1 287 ? 32.318 44.724 -22.746 1.00 38.88 287 PRO A N 1
ATOM 2167 C CA . PRO A 1 287 ? 33.715 45.002 -22.466 1.00 38.88 287 PRO A CA 1
ATOM 2168 C C . PRO A 1 287 ? 34.599 44.587 -23.658 1.00 38.88 287 PRO A C 1
ATOM 2170 O O . PRO A 1 287 ? 34.641 43.431 -24.068 1.00 38.88 287 PRO A O 1
ATOM 2173 N N . ALA A 1 288 ? 35.301 45.575 -24.214 1.00 40.53 288 ALA A N 1
ATOM 2174 C CA . ALA A 1 288 ? 36.575 45.433 -24.930 1.00 40.53 288 ALA A CA 1
ATOM 2175 C C . ALA A 1 288 ? 37.658 44.941 -23.931 1.00 40.53 288 ALA A C 1
ATOM 2177 O O . ALA A 1 288 ? 37.505 45.207 -22.743 1.00 40.53 288 ALA A O 1
ATOM 2178 N N . ALA A 1 289 ? 38.787 44.296 -24.239 1.00 40.72 289 ALA A N 1
ATOM 2179 C CA . ALA A 1 289 ? 39.494 43.857 -25.446 1.00 40.72 289 ALA A CA 1
ATOM 2180 C C . ALA A 1 289 ? 40.675 42.942 -24.999 1.00 40.72 289 ALA A C 1
ATOM 2182 O O . ALA A 1 289 ? 40.904 42.807 -23.799 1.00 40.72 289 ALA A O 1
ATOM 2183 N N . GLN A 1 290 ? 41.454 42.460 -25.986 1.00 40.12 290 GLN A N 1
ATOM 2184 C CA . GLN A 1 290 ? 42.764 41.757 -25.973 1.00 40.12 290 GLN A CA 1
ATOM 2185 C C . GLN A 1 290 ? 42.676 40.228 -26.169 1.00 40.12 290 GLN A C 1
ATOM 2187 O O . GLN A 1 290 ? 41.878 39.572 -25.518 1.00 40.12 290 GLN A O 1
ATOM 2192 N N . GLU A 1 291 ? 43.451 39.572 -27.041 1.00 36.03 291 GLU A N 1
ATOM 2193 C CA . GLU A 1 291 ? 44.553 39.998 -27.917 1.00 36.03 291 GLU A CA 1
ATOM 2194 C C . GLU A 1 291 ? 44.806 38.957 -29.033 1.00 36.03 291 GLU A C 1
ATOM 2196 O O . GLU A 1 291 ? 44.324 37.827 -28.972 1.00 36.03 291 GLU A O 1
ATOM 2201 N N . ASP A 1 292 ? 45.556 39.392 -30.047 1.00 41.03 292 ASP A N 1
ATOM 2202 C CA . ASP A 1 292 ? 45.944 38.734 -31.300 1.00 41.03 292 ASP A CA 1
ATOM 2203 C C . ASP A 1 292 ? 46.590 37.337 -31.208 1.00 41.03 292 ASP A C 1
ATOM 2205 O O . ASP A 1 292 ? 47.439 37.054 -30.363 1.00 41.03 292 ASP A O 1
ATOM 2209 N N . GLY A 1 293 ? 46.317 36.523 -32.235 1.00 37.38 293 GLY A N 1
ATOM 2210 C CA . GLY A 1 293 ? 47.131 35.374 -32.638 1.00 37.38 293 GLY A CA 1
ATOM 2211 C C . GLY A 1 293 ? 46.733 34.866 -34.037 1.00 37.38 293 GLY A C 1
ATOM 2212 O O . GLY A 1 293 ? 45.580 34.475 -34.215 1.00 37.38 293 GLY A O 1
ATOM 2213 N N . PRO A 1 294 ? 47.631 34.854 -35.048 1.00 56.72 294 PRO A N 1
ATOM 2214 C CA . PRO A 1 294 ? 47.283 34.479 -36.416 1.00 56.72 294 PRO A CA 1
ATOM 2215 C C . PRO A 1 294 ? 47.533 32.984 -36.661 1.00 56.72 294 PRO A C 1
ATOM 2217 O O . PRO A 1 294 ? 48.678 32.536 -36.677 1.00 56.72 294 PRO A O 1
ATOM 2220 N N . LEU A 1 295 ? 46.474 32.211 -36.911 1.00 46.47 295 LEU A N 1
ATOM 2221 C CA . LEU A 1 295 ? 46.559 30.845 -37.443 1.00 46.47 295 LEU A CA 1
ATOM 2222 C C . LEU A 1 295 ? 45.498 30.623 -38.545 1.00 46.47 295 LEU A C 1
ATOM 2224 O O . LEU A 1 295 ? 44.479 31.314 -38.569 1.00 46.47 295 LEU A O 1
ATOM 2228 N N . PRO A 1 296 ? 45.780 29.739 -39.519 1.00 46.25 296 PRO A N 1
ATOM 2229 C CA . PRO A 1 296 ? 45.305 29.847 -40.897 1.00 46.25 296 PRO A CA 1
ATOM 2230 C C . PRO A 1 296 ? 43.880 29.322 -41.108 1.00 46.25 296 PRO A C 1
ATOM 2232 O O . PRO A 1 296 ? 43.429 28.396 -40.439 1.00 46.25 296 PRO A O 1
ATOM 2235 N N . ALA A 1 297 ? 43.198 29.899 -42.101 1.00 47.56 297 ALA A N 1
ATOM 2236 C CA . ALA A 1 297 ? 41.842 29.551 -42.509 1.00 47.56 297 ALA A CA 1
ATOM 2237 C C . ALA A 1 297 ? 41.717 28.073 -42.926 1.00 47.56 297 ALA A C 1
ATOM 2239 O O . ALA A 1 297 ? 42.304 27.641 -43.920 1.00 47.56 297 ALA A O 1
ATOM 2240 N N . ALA A 1 298 ? 40.909 27.316 -42.183 1.00 44.84 298 ALA A N 1
ATOM 2241 C CA . ALA A 1 298 ? 40.411 26.013 -42.604 1.00 44.84 298 ALA A CA 1
ATOM 2242 C C . ALA A 1 298 ? 39.267 26.194 -43.626 1.00 44.84 298 ALA A C 1
ATOM 2244 O O . ALA A 1 298 ? 38.476 27.134 -43.498 1.00 44.84 298 ALA A O 1
ATOM 2245 N N . PRO A 1 299 ? 39.163 25.328 -44.651 1.00 47.84 299 PRO A N 1
ATOM 2246 C CA . PRO A 1 299 ? 38.141 25.447 -45.682 1.00 47.84 299 PRO A CA 1
ATOM 2247 C C . PRO A 1 299 ? 36.743 25.201 -45.103 1.00 47.84 299 PRO A C 1
ATOM 2249 O O . PRO A 1 299 ? 36.484 24.195 -44.446 1.00 47.84 299 PRO A O 1
ATOM 2252 N N . ALA A 1 300 ? 35.828 26.124 -45.390 1.00 52.41 300 ALA A N 1
ATOM 2253 C CA . ALA A 1 300 ? 34.407 25.959 -45.139 1.00 52.41 300 ALA A CA 1
ATOM 2254 C C . ALA A 1 300 ? 33.845 24.871 -46.068 1.00 52.41 300 ALA A C 1
ATOM 2256 O O . ALA A 1 300 ? 33.599 25.122 -47.247 1.00 52.41 300 ALA A O 1
ATOM 2257 N N . SER A 1 301 ? 33.620 23.663 -45.552 1.00 50.00 301 SER A N 1
ATOM 2258 C CA . SER A 1 301 ? 32.752 22.698 -46.227 1.00 50.00 301 SER A CA 1
ATOM 2259 C C . SER A 1 301 ? 32.013 21.796 -45.238 1.00 50.00 301 SER A C 1
ATOM 2261 O O . SER A 1 301 ? 32.618 20.953 -44.584 1.00 50.00 301 SER A O 1
ATOM 2263 N N . MET A 1 302 ? 30.686 21.955 -45.243 1.00 53.03 302 MET A N 1
ATOM 2264 C CA . MET A 1 302 ? 29.660 20.966 -44.889 1.00 53.03 302 MET A CA 1
ATOM 2265 C C . MET A 1 302 ? 29.491 20.600 -43.409 1.00 53.03 302 MET A C 1
ATOM 2267 O O . MET A 1 302 ? 29.683 19.458 -43.007 1.00 53.03 302 MET A O 1
ATOM 2271 N N . ALA A 1 303 ? 28.978 21.551 -42.625 1.00 46.28 303 ALA A N 1
ATOM 2272 C CA . ALA A 1 303 ? 28.037 21.187 -41.568 1.00 46.28 303 ALA A CA 1
ATOM 2273 C C . ALA A 1 303 ? 26.671 20.891 -42.230 1.00 46.28 303 ALA A C 1
ATOM 2275 O O . ALA A 1 303 ? 26.246 21.683 -43.078 1.00 46.28 303 ALA A O 1
ATOM 2276 N N . PRO A 1 304 ? 25.999 19.766 -41.923 1.00 57.22 304 PRO A N 1
ATOM 2277 C CA . PRO A 1 304 ? 24.643 19.523 -42.403 1.00 57.22 304 PRO A CA 1
ATOM 2278 C C . PRO A 1 304 ? 23.714 20.625 -41.877 1.00 57.22 304 PRO A C 1
ATOM 2280 O O . PRO A 1 304 ? 23.789 20.993 -40.707 1.00 57.22 304 PRO A O 1
ATOM 2283 N N . ASP A 1 305 ? 22.861 21.158 -42.754 1.00 57.16 305 ASP A N 1
ATOM 2284 C CA . ASP A 1 305 ? 21.814 22.132 -42.426 1.00 57.16 305 ASP A CA 1
ATOM 2285 C C . ASP A 1 305 ? 20.766 21.448 -41.532 1.00 57.16 305 ASP A C 1
ATOM 2287 O O . ASP A 1 305 ? 19.760 20.908 -42.000 1.00 57.16 305 ASP A O 1
ATOM 2291 N N . VAL A 1 306 ? 21.057 21.376 -40.231 1.00 54.22 306 VAL A N 1
ATOM 2292 C CA . VAL A 1 306 ? 20.106 20.930 -39.216 1.00 54.22 306 VAL A CA 1
ATOM 2293 C C . VAL A 1 306 ? 19.095 22.053 -39.064 1.00 54.22 306 VAL A C 1
ATOM 2295 O O . VAL A 1 306 ? 19.302 23.015 -38.326 1.00 54.22 306 VAL A O 1
ATOM 2298 N N . ARG A 1 307 ? 17.993 21.942 -39.807 1.00 56.03 307 ARG A N 1
ATOM 2299 C CA . ARG A 1 307 ? 16.816 22.772 -39.573 1.00 56.03 307 ARG A CA 1
ATOM 2300 C C . ARG A 1 307 ? 16.373 22.540 -38.139 1.00 56.03 307 ARG A C 1
ATOM 2302 O O . ARG A 1 307 ? 16.064 21.414 -37.762 1.00 56.03 307 ARG A O 1
ATOM 2309 N N . ASP A 1 308 ? 16.359 23.614 -37.371 1.00 48.78 308 ASP A N 1
ATOM 2310 C CA . ASP A 1 308 ? 15.919 23.643 -35.987 1.00 48.78 308 ASP A CA 1
ATOM 2311 C C . ASP A 1 308 ? 14.412 23.323 -35.949 1.00 48.78 308 ASP A C 1
ATOM 2313 O O . ASP A 1 308 ? 13.552 24.188 -36.148 1.00 48.78 308 ASP A O 1
ATOM 2317 N N . VAL A 1 309 ? 14.071 22.035 -35.834 1.00 60.47 309 VAL A N 1
ATOM 2318 C CA . VAL A 1 309 ? 12.679 21.590 -35.749 1.00 60.47 309 VA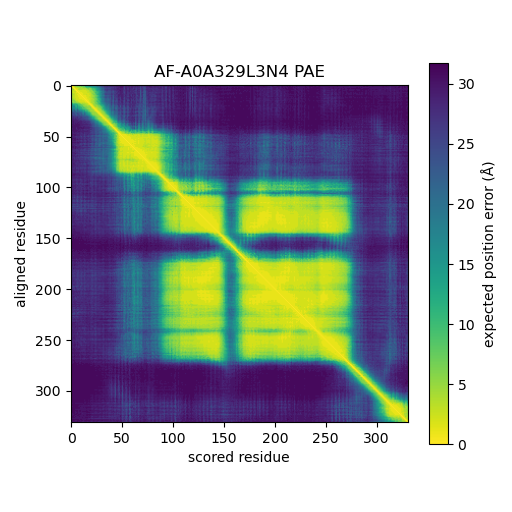L A CA 1
ATOM 2319 C C . VAL A 1 309 ? 12.224 21.854 -34.324 1.00 60.47 309 VAL A C 1
ATOM 2321 O O . VAL A 1 309 ? 12.486 21.065 -33.418 1.00 60.47 309 VAL A O 1
ATOM 2324 N N . LYS A 1 310 ? 11.544 22.983 -34.111 1.00 68.06 310 LYS A N 1
ATOM 2325 C CA . LYS A 1 310 ? 10.894 23.249 -32.827 1.00 68.06 310 LYS A CA 1
ATOM 2326 C C . LYS A 1 310 ? 9.931 22.097 -32.508 1.00 68.06 310 LYS A C 1
ATOM 2328 O O . LYS A 1 310 ? 9.093 21.785 -33.359 1.00 68.06 310 LYS A O 1
ATOM 2333 N N . PRO A 1 311 ? 10.021 21.479 -31.317 1.00 66.88 311 PRO A N 1
ATOM 2334 C CA . PRO A 1 311 ? 9.098 20.427 -30.925 1.00 66.88 311 PRO A CA 1
ATOM 2335 C C . PRO A 1 311 ? 7.669 20.975 -30.956 1.00 66.88 311 PRO A C 1
ATOM 2337 O O . PRO A 1 311 ? 7.356 21.986 -30.324 1.00 66.88 311 PRO A O 1
ATOM 2340 N N . VAL A 1 312 ? 6.817 20.336 -31.756 1.00 72.94 312 VAL A N 1
ATOM 2341 C CA . VAL A 1 312 ? 5.405 20.704 -31.879 1.00 72.94 312 VAL A CA 1
ATOM 2342 C C . VAL A 1 312 ? 4.689 20.234 -30.619 1.00 72.94 312 VAL A C 1
ATOM 2344 O O . VAL A 1 312 ? 4.857 19.092 -30.195 1.00 72.94 312 VAL A O 1
ATOM 2347 N N . ASN A 1 313 ? 3.905 21.119 -30.007 1.00 75.38 313 ASN A N 1
ATOM 2348 C CA . ASN A 1 313 ? 3.147 20.795 -28.807 1.00 75.38 313 ASN A CA 1
ATOM 2349 C C . ASN A 1 313 ? 2.068 19.739 -29.143 1.00 75.38 313 ASN A C 1
ATOM 2351 O O . ASN A 1 313 ? 1.185 20.023 -29.959 1.00 75.38 313 ASN A O 1
ATOM 2355 N N . PRO A 1 314 ? 2.090 18.545 -28.520 1.00 73.25 314 PRO A N 1
ATOM 2356 C CA . PRO A 1 314 ? 1.150 17.469 -28.839 1.00 73.25 314 PRO A CA 1
ATOM 2357 C C . PRO A 1 314 ? -0.312 17.858 -28.569 1.00 73.25 314 PRO A C 1
ATOM 2359 O O . PRO A 1 314 ? -1.211 17.394 -29.270 1.00 73.25 314 PRO A O 1
ATOM 2362 N N . ALA A 1 315 ? -0.568 18.771 -27.624 1.00 77.62 315 ALA A N 1
ATOM 2363 C CA . ALA A 1 315 ? -1.918 19.247 -27.325 1.00 77.62 315 ALA A CA 1
ATOM 2364 C C . ALA A 1 315 ? -2.540 20.036 -28.494 1.00 77.62 315 ALA A C 1
ATOM 2366 O O . ALA A 1 315 ? -3.736 19.911 -28.762 1.00 77.62 315 ALA A O 1
ATOM 2367 N N . GLU A 1 316 ? -1.737 20.813 -29.229 1.00 80.81 316 GLU A N 1
ATOM 2368 C CA . GLU A 1 316 ? -2.209 21.537 -30.418 1.00 80.81 316 GLU A CA 1
ATOM 2369 C C . GLU A 1 316 ? -2.484 20.593 -31.590 1.00 80.81 316 GLU A C 1
ATOM 2371 O O . GLU A 1 316 ? -3.389 20.838 -32.393 1.00 80.81 316 GLU A O 1
ATOM 2376 N N . GLN A 1 317 ? -1.715 19.508 -31.687 1.00 81.44 317 GLN A N 1
ATOM 2377 C CA . GLN A 1 317 ? -1.868 18.512 -32.740 1.00 81.44 317 GLN A CA 1
ATOM 2378 C C . GLN A 1 317 ? -3.185 17.742 -32.572 1.00 81.44 317 GLN A C 1
ATOM 2380 O O . GLN A 1 317 ? -3.947 17.634 -33.532 1.00 81.44 317 GLN A O 1
ATOM 2385 N N . ILE A 1 318 ? -3.510 17.340 -31.338 1.00 81.69 318 ILE A N 1
ATOM 2386 C CA . ILE A 1 318 ? -4.775 16.670 -30.999 1.00 81.69 318 ILE A CA 1
ATOM 2387 C C . ILE A 1 318 ? -5.971 17.612 -31.196 1.00 81.69 318 ILE A C 1
ATOM 2389 O O . ILE A 1 318 ? -6.979 17.212 -31.776 1.00 81.69 318 ILE A O 1
ATOM 2393 N N . MET A 1 319 ? -5.873 18.881 -30.776 1.00 82.25 319 MET A N 1
ATOM 2394 C CA . MET A 1 319 ? -6.963 19.844 -30.993 1.00 82.25 319 MET A CA 1
ATOM 2395 C C . MET A 1 319 ? -7.252 20.073 -32.480 1.00 82.25 319 MET A C 1
ATOM 2397 O O . MET A 1 319 ? -8.418 20.082 -32.871 1.00 82.25 319 MET A O 1
ATOM 2401 N N . LYS A 1 320 ? -6.221 20.187 -33.327 1.00 83.81 320 LYS A N 1
ATOM 2402 C CA . LYS A 1 320 ? -6.407 20.279 -34.786 1.00 83.81 320 LYS A CA 1
ATOM 2403 C C . LYS A 1 320 ? -7.069 19.035 -35.369 1.00 83.81 320 LYS A C 1
ATOM 2405 O O . LYS A 1 320 ? -7.887 19.150 -36.279 1.00 83.81 320 LYS A O 1
ATOM 2410 N N . GLU A 1 321 ? -6.736 17.858 -34.853 1.00 81.44 321 GLU A N 1
ATOM 2411 C CA . GLU A 1 321 ? -7.340 16.600 -35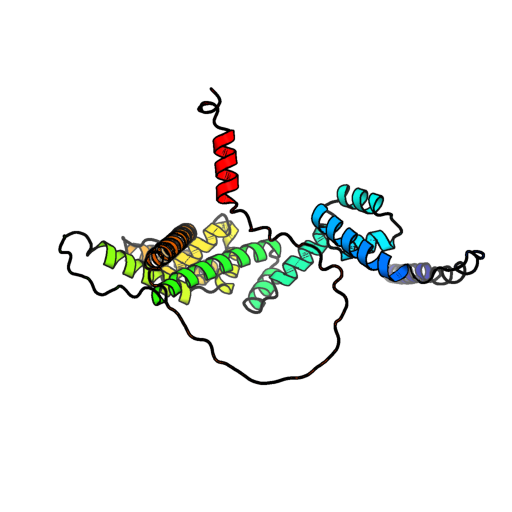.289 1.00 81.44 321 GLU A CA 1
ATOM 2412 C C . GLU A 1 321 ? -8.830 16.531 -34.917 1.00 81.44 321 GLU A C 1
ATOM 2414 O O . GLU A 1 321 ? -9.665 16.220 -35.767 1.00 81.44 321 GLU A O 1
ATOM 2419 N N . ILE A 1 322 ? -9.187 16.941 -33.695 1.00 82.38 322 ILE A N 1
ATOM 2420 C CA . ILE A 1 322 ? -10.581 17.024 -33.230 1.00 82.38 322 ILE A CA 1
ATOM 2421 C C . ILE A 1 322 ? -11.376 18.065 -34.032 1.00 82.38 322 ILE A C 1
ATOM 2423 O O . ILE A 1 322 ? -12.524 17.818 -34.406 1.00 82.38 322 ILE A O 1
ATOM 2427 N N . GLU A 1 323 ? -10.782 19.221 -34.337 1.00 81.81 323 GLU A N 1
ATOM 2428 C CA . GLU A 1 323 ? -11.441 20.243 -35.154 1.00 81.81 323 GLU A CA 1
ATOM 2429 C C . GLU A 1 323 ? -11.679 19.785 -36.597 1.00 81.81 323 GLU A C 1
ATOM 2431 O O . GLU A 1 323 ? -12.729 20.102 -37.162 1.00 81.81 323 GLU A O 1
ATOM 2436 N N . ASN A 1 324 ? -10.753 19.013 -37.171 1.00 83.19 324 ASN A N 1
ATOM 2437 C CA . ASN A 1 324 ? -10.887 18.444 -38.515 1.00 83.19 324 ASN A CA 1
ATOM 2438 C C . ASN A 1 324 ? -11.925 17.315 -38.585 1.00 83.19 324 ASN A C 1
ATOM 2440 O O . ASN A 1 324 ? -12.505 17.085 -39.647 1.00 83.19 324 ASN A O 1
ATOM 2444 N N . LEU A 1 325 ? -12.183 16.638 -37.464 1.00 77.38 325 LEU A N 1
ATOM 2445 C CA . LEU A 1 325 ? -13.204 15.598 -37.338 1.00 77.38 325 LEU A CA 1
ATOM 2446 C C . LEU A 1 325 ? -14.606 16.152 -37.049 1.00 77.38 325 LEU A C 1
ATOM 2448 O O . LEU A 1 325 ? -15.560 15.378 -37.018 1.00 77.38 325 LEU A O 1
ATOM 2452 N N . ASN A 1 326 ? -14.767 17.467 -36.852 1.00 77.06 326 ASN A N 1
ATOM 2453 C CA . ASN A 1 326 ? -16.072 18.063 -36.582 1.00 77.06 326 ASN A CA 1
ATOM 2454 C C . ASN A 1 326 ? -16.892 18.231 -37.884 1.00 77.06 326 ASN A C 1
ATOM 2456 O O . ASN A 1 326 ? -16.603 19.130 -38.683 1.00 77.06 326 ASN A O 1
ATOM 2460 N N . PRO A 1 327 ? -17.967 17.444 -38.096 1.00 70.94 327 PRO A N 1
ATOM 2461 C CA . PRO A 1 327 ? -18.743 17.463 -39.339 1.00 70.94 327 PRO A CA 1
ATOM 2462 C C . PRO A 1 327 ? -19.532 18.767 -39.554 1.00 70.94 327 PRO A C 1
ATOM 2464 O O . PRO A 1 327 ? -20.023 19.011 -40.653 1.00 70.94 327 PRO A O 1
ATOM 2467 N N . ASN A 1 328 ? -19.633 19.635 -38.540 1.00 69.50 328 ASN A N 1
ATOM 2468 C CA . ASN A 1 328 ? -20.306 20.932 -38.652 1.00 69.50 328 ASN A CA 1
ATOM 2469 C C . ASN A 1 328 ? -19.418 22.051 -39.230 1.00 69.50 328 ASN A C 1
ATOM 2471 O O . ASN A 1 328 ? -19.945 23.122 -39.525 1.00 69.50 328 ASN A O 1
ATOM 2475 N N . LYS A 1 329 ? -18.103 21.832 -39.405 1.00 61.19 329 LYS A N 1
ATOM 2476 C CA . LYS A 1 329 ? -17.183 22.802 -40.040 1.00 61.19 329 LYS A CA 1
ATOM 2477 C C . LYS A 1 329 ? -16.941 22.544 -41.540 1.00 61.19 329 LYS A C 1
ATOM 2479 O O . LYS A 1 329 ? -16.329 23.382 -42.190 1.00 61.19 329 LYS A O 1
ATOM 2484 N N . GLN A 1 330 ? -17.422 21.430 -42.107 1.00 57.75 330 GLN A N 1
ATOM 2485 C CA . GLN A 1 330 ? -17.291 21.102 -43.542 1.00 57.75 330 GLN A CA 1
ATOM 2486 C C . GLN A 1 330 ? -18.535 21.486 -44.375 1.00 57.75 330 GLN A C 1
ATOM 2488 O O . GLN A 1 330 ? -18.986 20.713 -45.223 1.00 57.75 330 GLN A O 1
ATOM 2493 N N . LYS A 1 331 ? -19.110 22.671 -44.134 1.00 50.25 331 LYS A N 1
ATOM 2494 C CA . LYS A 1 331 ? -20.144 23.275 -44.991 1.00 50.25 331 LYS A CA 1
ATOM 2495 C C . LYS A 1 331 ? -19.721 24.648 -45.480 1.00 50.25 331 LYS A C 1
ATOM 2497 O O . LYS A 1 331 ? -19.195 25.414 -44.646 1.00 50.25 331 LYS A O 1
#

Foldseek 3Di:
DPPPVVVVVVVVVVVVVPPPPPPPPPPPPPDDDDDDDDVPCPVVVVVVLVVLLVVLCVVLVAHSVVLVVVVVVVDDSVRSSVVCVVCVDPRVVVVVVVVLVVQQPDPAQVVLLVVCVVVPFDSVLLSVQLVLLVVLLVLLVVLLVVVVPDPPDDDPDDDDPDCPVVVVVVVVVSVLSNQLSVQRGSNQLSNQLRVCQVVQVHSQSSSLVVSLCSSLVHDSVCCVVPVPVSVVSSVVSCVVPVPDDRDGPVNSVVSSVVVVVVVVVVVVVVVVVVPPDPDDDDDDDDDDDDDDDDDDDDDDDDDDPPDPPDDDDVVVVVVVVVVVPDPVVPD